Protein AF-A0A9W4K7G3-F1 (afdb_monomer)

InterPro domains:
  IPR002125 Cytidine and deoxycytidylate deaminase domain [PF00383] (11-135)
  IPR002125 Cytidine and deoxycytidylate deaminase domain [PS51747] (8-161)
  IPR016193 Cytidine deaminase-like [SSF53927] (4-153)
  IPR050202 Cytidine and Deoxycytidylate Deaminase [PTHR11644] (8-157)

Nearest PDB structures (foldseek):
  1r5t-assembly1_D  TM=9.275E-01  e=3.533E-15  Saccharomyces cerevisiae
  2fr6-assembly1_A  TM=9.391E-01  e=3.533E-15  Mus musculus
  6kw6-assembly1_A  TM=8.427E-01  e=2.981E-10  Streptomyces noursei
  4wif-assembly1_A  TM=8.312E-01  e=1.082E-09  Mycobacterium tuberculosis
  3ijf-assembly1_X  TM=8.255E-01  e=3.034E-09  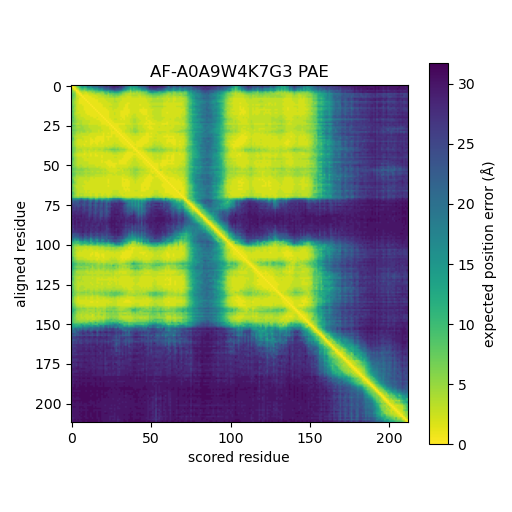Mycobacterium tuberculosis

Solvent-accessible surface area (backbone atoms only — not comparable to full-atom values): 12674 Å² total; per-residue (Å²): 130,84,60,85,78,51,73,67,58,49,54,50,36,49,51,44,3,51,59,23,29,77,71,31,45,33,92,83,80,70,64,46,28,5,6,17,35,33,33,71,88,71,49,78,39,60,18,29,22,39,60,48,96,57,64,89,76,36,43,52,13,61,50,44,17,51,50,45,34,42,61,45,61,80,77,83,72,69,86,76,75,97,68,93,74,85,78,89,82,89,74,73,80,79,76,68,73,68,24,53,69,52,67,43,39,38,27,37,21,30,73,43,84,73,41,67,73,82,50,73,68,43,50,53,57,50,53,76,59,44,61,60,76,39,44,37,37,26,23,19,59,86,70,54,73,50,78,45,38,45,61,84,72,46,90,79,64,86,61,75,77,60,55,63,54,53,55,50,50,55,53,49,50,55,53,50,52,60,50,48,68,70,74,62,76,81,78,92,72,94,81,83,93,82,86,74,71,68,73,62,52,57,61,57,44,62,76,68,76,58,89,130

Mean predicted aligned error: 16.58 Å

Radius of gyration: 26.87 Å; Cα contacts (8 Å, |Δi|>4): 296; chains: 1; bounding box: 80×63×41 Å

Structure (mmCIF, N/CA/C/O backbone):
data_AF-A0A9W4K7G3-F1
#
_entry.id   AF-A0A9W4K7G3-F1
#
loop_
_atom_site.group_PDB
_atom_site.id
_atom_site.type_symbol
_atom_site.label_atom_id
_atom_site.label_alt_id
_atom_site.label_comp_id
_atom_site.label_asym_id
_atom_site.label_entity_id
_atom_site.label_seq_id
_atom_site.pdbx_PDB_ins_code
_atom_site.Cartn_x
_atom_site.Cartn_y
_atom_site.Cartn_z
_atom_site.occupancy
_atom_site.B_iso_or_equiv
_atom_site.auth_seq_id
_atom_site.auth_comp_id
_atom_site.auth_asym_id
_atom_site.auth_atom_id
_atom_site.pdbx_PDB_model_num
ATOM 1 N N . MET A 1 1 ? -2.754 4.974 21.384 1.00 40.12 1 MET A N 1
ATOM 2 C CA . MET A 1 1 ? -4.017 4.212 21.467 1.00 40.12 1 MET A CA 1
ATOM 3 C C . MET A 1 1 ? -3.989 3.172 20.358 1.00 40.12 1 MET A C 1
ATOM 5 O O . MET A 1 1 ? -3.672 3.546 19.240 1.00 40.12 1 MET A O 1
ATOM 9 N N . ALA A 1 2 ? -4.199 1.887 20.653 1.00 48.09 2 ALA A N 1
ATOM 10 C CA . ALA A 1 2 ? -4.299 0.868 19.609 1.00 48.09 2 ALA A CA 1
ATOM 11 C C . ALA A 1 2 ? -5.671 1.023 18.942 1.00 48.09 2 ALA A C 1
ATOM 13 O O . ALA A 1 2 ? -6.697 0.837 19.594 1.00 48.09 2 ALA A O 1
ATOM 14 N N . HIS A 1 3 ? -5.701 1.467 17.688 1.00 61.81 3 HIS A N 1
ATOM 15 C CA . HIS A 1 3 ? -6.952 1.628 16.959 1.00 61.81 3 HIS A CA 1
ATOM 16 C C . HIS A 1 3 ? -7.443 0.247 16.516 1.00 61.81 3 HIS A C 1
ATOM 18 O O . HIS A 1 3 ? -6.867 -0.365 15.621 1.00 61.81 3 HIS A O 1
ATOM 24 N N . THR A 1 4 ? -8.491 -0.261 17.162 1.00 75.06 4 THR A N 1
ATOM 25 C CA . THR A 1 4 ? -9.142 -1.515 16.769 1.00 75.06 4 THR A CA 1
ATOM 26 C C . THR A 1 4 ? -9.799 -1.340 15.399 1.00 75.06 4 THR A C 1
ATOM 28 O O . THR A 1 4 ? -10.674 -0.487 15.242 1.00 75.06 4 THR A O 1
ATOM 31 N N . ILE A 1 5 ? -9.370 -2.128 14.412 1.00 85.19 5 ILE A N 1
ATOM 32 C CA . ILE A 1 5 ? -9.972 -2.172 13.073 1.00 85.19 5 ILE A CA 1
ATOM 33 C C . ILE A 1 5 ? -11.159 -3.143 13.061 1.00 85.19 5 ILE A C 1
ATOM 35 O O . ILE A 1 5 ? -11.107 -4.211 13.674 1.00 85.19 5 ILE A O 1
ATOM 39 N N . THR A 1 6 ? -12.239 -2.783 12.373 1.00 91.19 6 THR A N 1
ATOM 40 C CA . THR A 1 6 ? -13.381 -3.684 12.162 1.00 91.19 6 THR A CA 1
ATOM 41 C C . THR A 1 6 ? -13.089 -4.695 11.050 1.00 91.19 6 THR A C 1
ATOM 43 O O . THR A 1 6 ? -12.281 -4.442 10.156 1.00 91.19 6 THR A O 1
ATOM 46 N N . ALA A 1 7 ? -13.776 -5.843 11.055 1.00 89.62 7 ALA A N 1
ATOM 47 C CA . ALA A 1 7 ? -13.604 -6.856 10.008 1.00 89.62 7 ALA A CA 1
ATOM 48 C C . ALA A 1 7 ? -13.912 -6.304 8.602 1.00 89.62 7 ALA A C 1
ATOM 50 O O . ALA A 1 7 ? -13.204 -6.606 7.647 1.00 89.62 7 ALA A O 1
ATOM 51 N N . GLN A 1 8 ? -14.922 -5.435 8.487 1.00 92.31 8 GLN A N 1
ATOM 52 C CA . GLN A 1 8 ? -15.296 -4.804 7.221 1.00 92.31 8 GLN A CA 1
ATOM 53 C C . GLN A 1 8 ? -14.230 -3.817 6.718 1.00 92.31 8 GLN A C 1
ATOM 55 O O . GLN A 1 8 ? -13.907 -3.807 5.526 1.00 92.31 8 GLN A O 1
ATOM 60 N N . GLU A 1 9 ? -13.662 -3.001 7.613 1.00 93.50 9 GLU A N 1
ATOM 61 C CA . GLU A 1 9 ? -12.544 -2.112 7.274 1.00 93.50 9 GLU A CA 1
ATOM 62 C C . GLU A 1 9 ? -11.331 -2.927 6.814 1.00 93.50 9 GLU A C 1
ATOM 64 O O . GLU A 1 9 ? -10.705 -2.562 5.823 1.00 93.50 9 GLU A O 1
ATOM 69 N N . LEU A 1 10 ? -11.038 -4.054 7.470 1.00 92.75 10 LEU A N 1
ATOM 70 C CA . LEU A 1 10 ? -9.930 -4.931 7.099 1.00 92.75 10 LEU A CA 1
ATOM 71 C C . LEU A 1 10 ? -10.107 -5.530 5.694 1.00 92.75 10 LEU A C 1
ATOM 73 O O . LEU A 1 10 ? -9.176 -5.481 4.894 1.00 92.75 10 LEU A O 1
ATOM 77 N N . THR A 1 11 ? -11.299 -6.036 5.362 1.00 93.94 11 THR A N 1
ATOM 78 C CA . THR A 1 11 ? -11.600 -6.558 4.016 1.00 93.94 11 THR A CA 1
ATOM 79 C C . THR A 1 11 ? -11.513 -5.471 2.946 1.00 93.94 11 THR A C 1
ATOM 81 O O . THR A 1 11 ? -11.023 -5.704 1.841 1.00 93.94 11 THR A O 1
ATOM 84 N N . THR A 1 12 ? -11.965 -4.257 3.260 1.00 95.06 12 THR A N 1
ATOM 85 C CA . THR A 1 12 ? -11.859 -3.121 2.333 1.00 95.06 12 THR A CA 1
ATOM 86 C C . THR A 1 12 ? -10.397 -2.723 2.127 1.00 95.06 12 THR A C 1
ATOM 88 O O . THR A 1 12 ? -9.976 -2.466 0.998 1.00 95.06 12 THR A O 1
ATOM 91 N N . LEU A 1 13 ? -9.612 -2.715 3.207 1.00 94.56 13 LEU A N 1
ATOM 92 C CA . LEU A 1 13 ? -8.190 -2.387 3.200 1.00 94.56 13 LEU A CA 1
ATOM 93 C C . LEU A 1 13 ? -7.385 -3.389 2.359 1.00 94.56 13 LEU A C 1
ATOM 95 O O . LEU A 1 13 ? -6.561 -2.976 1.543 1.00 94.56 13 LEU A O 1
ATOM 99 N N . SER A 1 14 ? -7.648 -4.689 2.525 1.00 94.44 14 SER A N 1
ATOM 100 C CA . SER A 1 14 ? -6.982 -5.750 1.762 1.00 94.44 14 SER A CA 1
ATOM 101 C C . SER A 1 14 ? -7.314 -5.669 0.277 1.00 94.44 14 SER A C 1
ATOM 103 O O . SER A 1 14 ? -6.407 -5.645 -0.553 1.00 94.44 14 SER A O 1
ATOM 105 N N . THR A 1 15 ? -8.599 -5.533 -0.054 1.00 95.62 15 THR A N 1
ATOM 106 C CA . THR A 1 15 ? -9.075 -5.435 -1.439 1.00 95.62 15 THR A CA 1
ATOM 107 C C . THR A 1 15 ? -8.414 -4.255 -2.148 1.00 95.62 15 THR A C 1
ATOM 109 O O . THR A 1 15 ? -7.797 -4.426 -3.195 1.00 95.62 15 THR A O 1
ATOM 112 N N . LYS A 1 16 ? -8.418 -3.069 -1.524 1.00 95.75 16 LYS A N 1
ATOM 113 C CA . LYS A 1 16 ? -7.786 -1.871 -2.097 1.00 95.75 16 LYS A CA 1
ATOM 114 C C . LYS A 1 16 ? -6.271 -2.000 -2.251 1.00 95.75 16 LYS A C 1
ATOM 116 O O . LYS A 1 16 ? -5.730 -1.514 -3.240 1.00 95.75 16 LYS A O 1
ATOM 121 N N . ALA A 1 17 ? -5.578 -2.636 -1.305 1.00 95.31 17 ALA A N 1
ATOM 122 C CA . ALA A 1 17 ? -4.138 -2.872 -1.423 1.00 95.31 17 ALA A CA 1
ATOM 123 C C . ALA A 1 17 ? -3.808 -3.844 -2.570 1.00 95.31 17 ALA A C 1
ATOM 125 O O . ALA A 1 17 ? -2.838 -3.627 -3.295 1.00 95.31 17 ALA A O 1
ATOM 126 N N . ILE A 1 18 ? -4.622 -4.887 -2.761 1.00 94.94 18 ILE A N 1
ATOM 127 C CA . ILE A 1 18 ? -4.470 -5.851 -3.858 1.00 94.94 18 ILE A CA 1
ATOM 128 C C . ILE A 1 18 ? 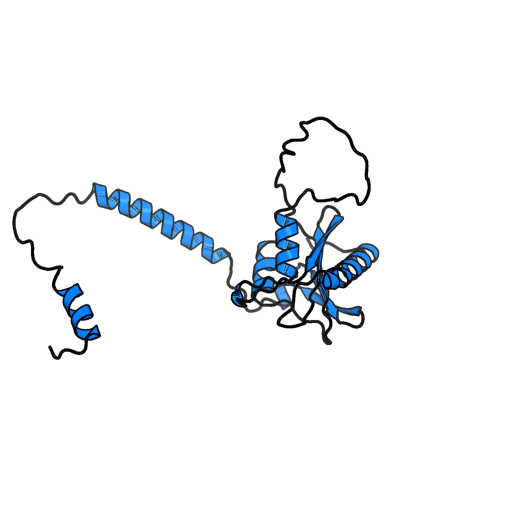-4.748 -5.178 -5.206 1.00 94.94 18 ILE A C 1
ATOM 130 O O . ILE A 1 18 ? -3.927 -5.302 -6.116 1.00 94.94 18 ILE A O 1
ATOM 134 N N . ASP A 1 19 ? -5.839 -4.419 -5.315 1.00 95.50 19 ASP A N 1
ATOM 135 C CA . ASP A 1 19 ? -6.217 -3.698 -6.536 1.00 95.50 19 ASP A CA 1
ATOM 136 C C . ASP A 1 19 ? -5.160 -2.658 -6.935 1.00 95.50 19 ASP A C 1
ATOM 138 O O . ASP A 1 19 ? -4.847 -2.495 -8.117 1.00 95.50 19 ASP A O 1
ATOM 142 N N . ALA A 1 20 ? -4.530 -2.003 -5.952 1.00 94.75 20 ALA A N 1
ATOM 143 C CA . ALA A 1 20 ? -3.462 -1.035 -6.188 1.00 94.75 20 ALA A CA 1
ATOM 144 C C . ALA A 1 20 ? -2.248 -1.638 -6.914 1.00 94.75 20 ALA A C 1
ATOM 146 O O . ALA A 1 20 ? -1.546 -0.920 -7.620 1.00 94.75 20 ALA A O 1
ATOM 147 N N . LYS A 1 21 ? -2.015 -2.958 -6.841 1.00 94.00 21 LYS A N 1
ATOM 148 C CA . LYS A 1 21 ? -0.934 -3.605 -7.611 1.00 94.00 21 LYS A CA 1
ATOM 149 C C . LYS A 1 21 ? -1.065 -3.369 -9.117 1.00 94.00 21 LYS A C 1
ATOM 151 O O . LYS A 1 21 ? -0.053 -3.357 -9.816 1.00 94.00 21 LYS A O 1
ATOM 156 N N . ALA A 1 22 ? -2.284 -3.178 -9.629 1.00 94.50 22 ALA A N 1
ATOM 157 C CA . ALA A 1 22 ? -2.527 -2.949 -11.051 1.00 94.50 22 ALA A CA 1
ATOM 158 C C . ALA A 1 22 ? -1.973 -1.603 -11.556 1.00 94.50 22 ALA A C 1
ATOM 160 O O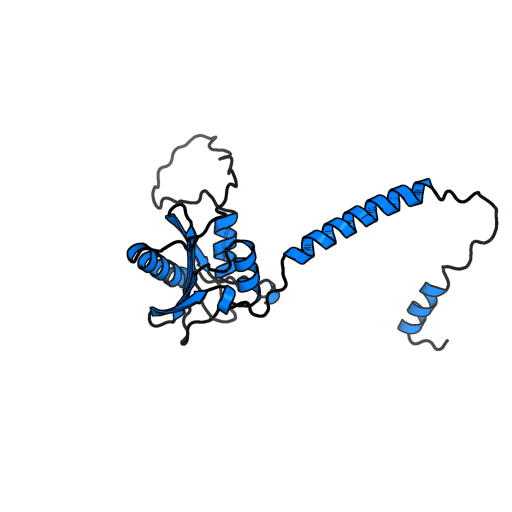 . ALA A 1 22 ? -1.714 -1.471 -12.749 1.00 94.50 22 ALA A O 1
ATOM 161 N N . THR A 1 23 ? -1.761 -0.622 -10.671 1.00 94.88 23 THR A N 1
ATOM 162 C CA . THR A 1 23 ? -1.240 0.709 -11.031 1.00 94.88 23 THR A CA 1
ATOM 163 C C . THR A 1 23 ? 0.277 0.830 -10.864 1.00 94.88 23 THR A C 1
ATOM 165 O O . THR A 1 23 ? 0.846 1.882 -11.152 1.00 94.88 23 THR A O 1
ATOM 168 N N . ALA A 1 24 ? 0.949 -0.242 -10.430 1.00 94.88 24 ALA A N 1
ATOM 169 C CA . ALA A 1 24 ? 2.392 -0.274 -10.237 1.00 94.88 24 ALA A CA 1
ATOM 170 C C . ALA A 1 24 ? 3.160 -0.040 -11.546 1.00 94.88 24 ALA A C 1
ATOM 172 O O . ALA A 1 24 ? 2.999 -0.772 -12.527 1.00 94.88 24 ALA A O 1
ATOM 173 N N . TYR A 1 25 ? 4.086 0.917 -11.533 1.00 96.69 25 TYR A N 1
ATOM 174 C CA . TYR A 1 25 ? 5.037 1.121 -12.620 1.00 96.69 25 TYR A CA 1
ATOM 175 C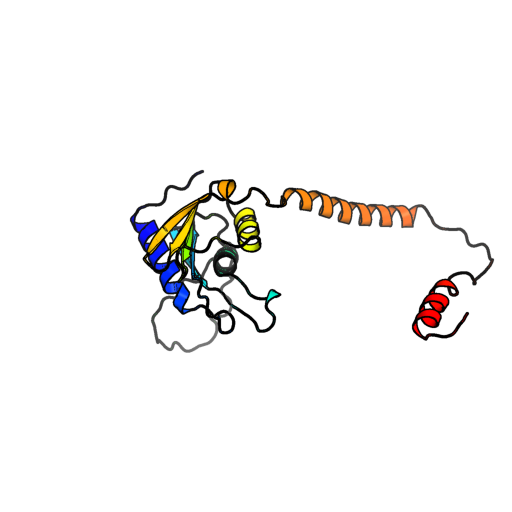 C . TYR A 1 25 ? 6.342 0.397 -12.283 1.00 96.69 25 TYR A C 1
ATOM 177 O O . TYR A 1 25 ? 7.193 0.937 -11.581 1.00 96.69 25 TYR A O 1
ATOM 185 N N . CYS A 1 26 ? 6.496 -0.838 -12.766 1.00 94.44 26 CYS A N 1
ATOM 186 C CA . CYS A 1 26 ? 7.665 -1.676 -12.472 1.00 94.44 26 CYS A CA 1
ATOM 187 C C . CYS A 1 26 ? 8.238 -2.399 -13.710 1.00 94.44 26 CYS A C 1
ATOM 189 O O . CYS A 1 26 ? 8.280 -3.634 -13.767 1.00 94.44 26 CYS A O 1
ATOM 191 N N . PRO A 1 27 ? 8.660 -1.671 -14.763 1.00 95.19 27 PRO A N 1
ATOM 192 C CA . PRO A 1 27 ? 9.155 -2.304 -15.979 1.00 95.19 27 PRO A CA 1
ATOM 193 C C . PRO A 1 27 ? 10.497 -3.024 -15.791 1.00 95.19 27 PRO A C 1
ATOM 195 O O . PRO A 1 27 ? 10.798 -3.872 -16.633 1.00 95.19 27 PRO A O 1
ATOM 198 N N . TYR A 1 28 ? 11.266 -2.729 -14.737 1.00 94.31 28 TYR A N 1
ATOM 199 C CA . TYR A 1 28 ? 12.601 -3.289 -14.523 1.00 94.31 28 TYR A CA 1
ATOM 200 C C . TYR A 1 28 ? 12.538 -4.557 -13.674 1.00 94.31 28 TYR A C 1
ATOM 202 O O . TYR A 1 28 ? 12.978 -5.609 -14.129 1.00 94.31 28 TYR A O 1
ATOM 210 N N . SER A 1 29 ? 11.943 -4.489 -12.477 1.00 91.00 29 SER A N 1
ATOM 211 C CA . SER A 1 29 ? 11.862 -5.663 -11.593 1.00 91.00 29 SER A CA 1
ATOM 212 C C . SER A 1 29 ? 10.732 -6.626 -11.948 1.00 91.00 29 SER A C 1
ATOM 214 O O . SER A 1 29 ? 10.793 -7.794 -11.570 1.00 91.00 29 SER A O 1
ATOM 216 N N . LYS A 1 30 ? 9.680 -6.142 -12.630 1.00 93.12 30 LYS A N 1
ATOM 217 C CA . LYS A 1 30 ? 8.394 -6.847 -12.805 1.00 93.12 30 LYS A CA 1
ATOM 218 C C . LYS A 1 30 ? 7.722 -7.236 -11.480 1.00 93.12 30 LYS A C 1
ATOM 220 O O . LYS A 1 30 ? 6.833 -8.085 -11.467 1.00 93.12 30 LYS A O 1
ATOM 225 N N . PHE A 1 31 ? 8.126 -6.612 -10.374 1.00 92.69 31 PHE A N 1
ATOM 226 C CA . PHE A 1 31 ? 7.624 -6.896 -9.039 1.00 92.69 31 PHE A CA 1
ATOM 227 C C . PHE A 1 31 ? 6.617 -5.827 -8.612 1.00 92.69 31 PHE A C 1
ATOM 229 O O . PHE A 1 31 ? 6.980 -4.692 -8.290 1.00 92.69 31 PHE A O 1
ATOM 236 N N . ARG A 1 32 ? 5.332 -6.189 -8.625 1.00 94.75 32 ARG A N 1
ATOM 237 C CA . ARG A 1 32 ? 4.239 -5.279 -8.272 1.00 94.75 32 ARG A CA 1
ATOM 238 C C . ARG A 1 32 ? 3.991 -5.304 -6.773 1.00 94.75 32 ARG A C 1
ATOM 240 O O . ARG A 1 32 ? 3.808 -6.365 -6.175 1.00 94.75 32 ARG A O 1
ATOM 247 N N . VAL A 1 33 ? 3.935 -4.115 -6.192 1.00 95.75 33 VAL A N 1
ATOM 248 C CA . VAL A 1 33 ? 3.590 -3.896 -4.792 1.00 95.75 33 VAL A CA 1
ATOM 249 C C . VAL A 1 33 ? 2.487 -2.857 -4.738 1.00 95.75 33 VAL A C 1
ATOM 251 O O . VAL A 1 33 ? 2.618 -1.770 -5.301 1.00 95.75 33 VAL A O 1
ATOM 254 N N . GLY A 1 34 ? 1.408 -3.202 -4.052 1.00 96.56 34 GLY A N 1
ATOM 255 C CA . GLY A 1 34 ? 0.304 -2.306 -3.747 1.00 96.56 34 GLY A CA 1
ATOM 256 C C . GLY A 1 34 ? 0.251 -2.068 -2.247 1.00 96.56 34 GLY A C 1
ATOM 257 O O . GLY A 1 34 ? 0.611 -2.941 -1.460 1.00 96.56 34 GLY A O 1
ATOM 258 N N . ALA A 1 35 ? -0.169 -0.883 -1.837 1.00 96.50 35 ALA A N 1
ATOM 259 C CA . ALA A 1 35 ? -0.380 -0.559 -0.440 1.00 96.50 35 ALA A CA 1
ATOM 260 C C . ALA A 1 35 ? -1.644 0.283 -0.278 1.00 96.50 35 ALA A C 1
ATOM 262 O O . ALA A 1 35 ? -2.048 1.012 -1.183 1.00 96.50 35 ALA A O 1
ATOM 263 N N . CYS A 1 36 ? -2.284 0.161 0.880 1.00 96.19 36 CYS A N 1
ATOM 264 C CA . CYS A 1 36 ? -3.428 0.979 1.248 1.00 96.19 36 CYS A CA 1
ATOM 265 C C . CYS A 1 36 ? -3.372 1.315 2.735 1.00 96.19 36 CYS A C 1
ATOM 267 O O . CYS A 1 36 ? -3.092 0.444 3.557 1.00 96.19 36 CYS A O 1
ATOM 269 N N . ILE A 1 37 ? -3.625 2.573 3.083 1.00 94.25 37 ILE A N 1
ATOM 270 C CA . ILE A 1 37 ? -3.666 3.059 4.459 1.00 94.25 37 ILE A CA 1
ATOM 271 C C . ILE A 1 37 ? -5.079 3.516 4.811 1.00 94.25 37 ILE A C 1
ATOM 273 O O . ILE A 1 37 ? -5.753 4.158 4.003 1.00 94.25 37 ILE A O 1
ATOM 277 N N . LEU A 1 38 ? -5.510 3.176 6.024 1.00 93.44 38 LEU A N 1
ATOM 278 C CA . LEU A 1 38 ? -6.760 3.635 6.616 1.00 93.44 38 LEU A CA 1
ATOM 279 C C . LEU A 1 38 ? -6.469 4.773 7.591 1.00 93.44 38 LEU A C 1
ATOM 281 O O . LEU A 1 38 ? -5.745 4.588 8.573 1.00 93.44 38 LEU A O 1
ATOM 285 N N . THR A 1 39 ? -7.048 5.941 7.340 1.00 90.69 39 THR A N 1
ATOM 286 C CA . THR A 1 39 ? -6.947 7.104 8.229 1.00 90.69 39 THR A CA 1
ATOM 287 C C . THR A 1 39 ? -7.918 6.980 9.408 1.00 90.69 39 THR A C 1
ATOM 289 O O . THR A 1 39 ? -8.878 6.203 9.387 1.00 90.69 39 THR A O 1
ATOM 292 N N . THR A 1 40 ? -7.712 7.767 10.466 1.00 87.38 40 THR A N 1
ATOM 293 C CA . THR A 1 40 ? -8.680 7.841 11.579 1.00 87.38 40 THR A CA 1
ATOM 294 C C . THR A 1 40 ? -10.026 8.438 11.169 1.00 87.38 40 THR A C 1
ATOM 296 O O . THR A 1 40 ? -11.034 8.097 11.787 1.00 87.38 40 THR A O 1
ATOM 299 N N . SER A 1 41 ? -10.066 9.245 10.102 1.00 84.38 41 SER A N 1
ATOM 300 C CA . SER A 1 41 ? -11.302 9.771 9.507 1.00 84.38 41 SER A CA 1
ATOM 301 C C . SER A 1 41 ? -12.097 8.728 8.711 1.00 84.38 41 SER A C 1
ATOM 303 O O . SER A 1 41 ? -13.225 9.013 8.320 1.00 84.38 41 SER A O 1
ATOM 305 N N . GLY A 1 42 ? -11.548 7.525 8.493 1.00 87.25 42 GLY A N 1
ATOM 306 C CA . GLY A 1 42 ? -12.200 6.453 7.733 1.00 87.25 42 GLY A CA 1
ATOM 307 C C . GLY A 1 42 ? -11.944 6.501 6.225 1.00 87.25 42 GLY A C 1
ATOM 308 O O . GLY A 1 42 ? -12.628 5.817 5.467 1.00 87.25 42 GLY A O 1
ATOM 309 N N . GLU A 1 43 ? -10.971 7.296 5.777 1.00 88.12 43 GLU A N 1
ATOM 310 C CA . GLU A 1 43 ? -10.565 7.352 4.375 1.00 88.12 43 GLU A CA 1
ATOM 311 C C . GLU A 1 43 ? -9.547 6.251 4.057 1.00 88.12 43 GLU A C 1
ATOM 313 O O . GLU A 1 43 ? -8.659 5.944 4.857 1.00 88.12 43 GLU A O 1
ATOM 318 N N . PHE A 1 44 ? -9.676 5.670 2.864 1.00 91.31 44 PHE A N 1
ATOM 319 C CA . PHE A 1 44 ? -8.754 4.669 2.343 1.00 91.31 44 PHE A CA 1
ATOM 320 C C . PHE A 1 44 ? -7.938 5.267 1.211 1.00 91.31 44 PHE A C 1
ATOM 322 O O . PHE A 1 44 ? -8.477 5.572 0.146 1.00 91.31 44 PHE A O 1
ATOM 329 N N . ILE A 1 45 ? -6.633 5.364 1.422 1.00 92.50 45 ILE A N 1
ATOM 330 C CA . ILE A 1 45 ? -5.706 5.934 0.449 1.00 92.50 45 ILE A CA 1
ATOM 331 C C . ILE A 1 45 ? -4.820 4.802 -0.040 1.00 92.50 45 ILE A C 1
ATOM 333 O O . ILE A 1 45 ? -4.270 4.058 0.767 1.00 92.50 45 ILE A O 1
ATOM 337 N N . ALA A 1 46 ? -4.733 4.625 -1.354 1.00 94.38 46 ALA A N 1
ATOM 338 C CA . ALA A 1 46 ? -3.996 3.533 -1.975 1.00 94.38 46 ALA A CA 1
ATOM 339 C C . ALA A 1 46 ? -2.837 4.061 -2.822 1.00 94.38 46 ALA A C 1
ATOM 341 O O . ALA A 1 46 ? -2.898 5.165 -3.363 1.00 94.38 46 ALA A O 1
ATOM 342 N N . GLY A 1 47 ? -1.791 3.256 -2.953 1.00 94.12 47 GLY A N 1
ATOM 343 C CA . GLY A 1 47 ? -0.605 3.574 -3.732 1.00 94.12 47 GLY A CA 1
ATOM 344 C C . GLY A 1 47 ? 0.112 2.317 -4.205 1.00 94.12 47 GLY A C 1
ATOM 345 O O . GLY A 1 47 ? -0.115 1.216 -3.706 1.00 94.12 47 GLY A O 1
ATOM 346 N N . ALA A 1 48 ? 0.988 2.489 -5.186 1.00 95.88 48 ALA A N 1
ATOM 347 C CA . ALA A 1 48 ? 1.747 1.407 -5.796 1.00 95.88 48 ALA A CA 1
ATOM 348 C C . ALA A 1 48 ? 3.213 1.805 -5.962 1.00 95.88 48 ALA A C 1
ATOM 350 O O . ALA A 1 48 ? 3.555 2.988 -5.882 1.00 95.88 48 ALA A O 1
ATOM 351 N N . ASN A 1 49 ? 4.097 0.829 -6.166 1.00 96.25 49 ASN A N 1
ATOM 352 C CA . ASN A 1 49 ? 5.501 1.126 -6.422 1.00 96.25 49 ASN A CA 1
ATOM 353 C C . ASN A 1 49 ? 5.703 1.777 -7.798 1.00 96.25 49 ASN A C 1
ATOM 355 O O . ASN A 1 49 ? 5.064 1.414 -8.788 1.00 96.25 49 ASN A O 1
ATOM 359 N N . VAL A 1 50 ? 6.632 2.731 -7.844 1.00 96.81 50 VAL A N 1
ATOM 360 C CA . VAL A 1 50 ? 7.023 3.458 -9.053 1.00 96.81 50 VAL A CA 1
ATOM 361 C C . VAL A 1 50 ? 8.531 3.362 -9.202 1.00 96.81 50 VAL A C 1
ATOM 363 O O . VAL A 1 50 ? 9.293 3.903 -8.399 1.00 96.81 50 VAL A O 1
ATOM 366 N N . GLU A 1 51 ? 8.964 2.649 -10.228 1.00 95.69 51 GLU A N 1
ATOM 367 C CA . GLU A 1 51 ? 10.369 2.492 -10.569 1.00 95.69 51 GLU A CA 1
ATOM 368 C C . GLU A 1 51 ? 10.869 3.603 -11.490 1.00 95.69 51 GLU A C 1
ATOM 370 O O . GLU A 1 51 ? 10.116 4.389 -12.064 1.00 95.69 51 GLU A O 1
ATOM 375 N N . 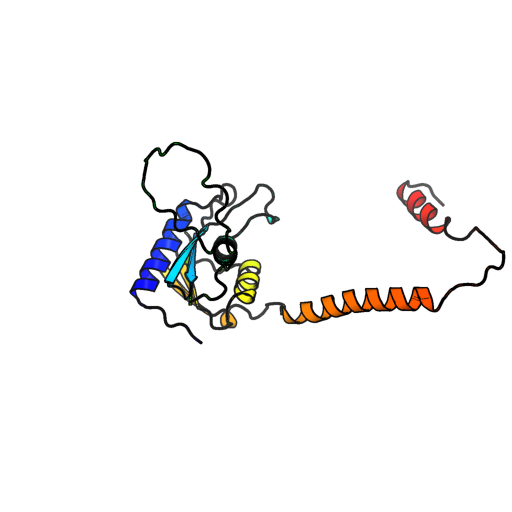ASN A 1 52 ? 12.184 3.652 -11.648 1.00 96.38 52 ASN A N 1
ATOM 376 C CA . ASN A 1 52 ? 12.856 4.563 -12.550 1.00 96.38 52 ASN A CA 1
ATOM 377 C C . ASN A 1 52 ? 14.098 3.874 -13.122 1.00 96.38 52 ASN A C 1
ATOM 379 O O . ASN A 1 52 ? 14.639 2.967 -12.491 1.00 96.38 52 ASN A O 1
ATOM 383 N N . ALA A 1 53 ? 14.575 4.334 -14.281 1.00 94.94 53 ALA A N 1
ATOM 384 C CA . ALA A 1 53 ? 15.828 3.860 -14.868 1.00 94.94 53 ALA A CA 1
ATOM 385 C C . ALA A 1 53 ? 17.013 4.012 -13.899 1.00 94.94 53 ALA A C 1
ATOM 387 O O . ALA A 1 53 ? 17.896 3.160 -13.857 1.00 94.94 53 ALA A O 1
ATOM 388 N N . SER A 1 54 ? 17.008 5.077 -13.090 1.00 94.19 54 SER A N 1
ATOM 389 C CA . SER A 1 54 ? 17.906 5.223 -11.949 1.00 94.19 54 SER A CA 1
ATOM 390 C C . SER A 1 54 ? 17.282 4.560 -10.720 1.00 94.19 54 SER A C 1
ATOM 392 O O . SER A 1 54 ? 16.420 5.129 -10.053 1.00 94.19 54 SER A O 1
ATOM 394 N N . TYR A 1 55 ? 17.705 3.337 -10.403 1.00 87.88 55 TYR A N 1
ATOM 395 C CA . TYR A 1 55 ? 17.089 2.537 -9.334 1.00 87.88 55 TYR A CA 1
ATOM 396 C C . TYR A 1 55 ? 16.966 3.239 -7.966 1.00 87.88 55 TYR A C 1
ATOM 398 O O . TYR A 1 55 ? 15.924 3.077 -7.329 1.00 87.88 55 TYR A O 1
ATOM 406 N N . PRO A 1 56 ? 17.933 4.061 -7.504 1.00 92.88 56 PRO A N 1
ATOM 407 C CA . PRO A 1 56 ? 17.829 4.727 -6.204 1.00 92.88 56 PRO A CA 1
ATOM 408 C C . PRO A 1 56 ? 16.673 5.727 -6.074 1.00 92.88 56 PRO A C 1
ATOM 410 O O . PRO A 1 56 ? 16.262 6.017 -4.953 1.00 92.88 56 PRO A O 1
ATOM 413 N N . VAL A 1 57 ? 16.137 6.256 -7.183 1.00 93.81 57 VAL A N 1
ATOM 414 C CA . VAL A 1 57 ? 14.995 7.190 -7.131 1.00 93.81 57 VAL A CA 1
ATOM 415 C C . VAL A 1 57 ? 13.642 6.474 -7.153 1.00 93.81 57 VAL A C 1
ATOM 417 O O . VAL A 1 57 ? 12.598 7.115 -7.038 1.00 93.81 57 VAL A O 1
ATOM 420 N N . GLY A 1 58 ? 13.646 5.142 -7.275 1.00 93.44 58 GLY A N 1
ATOM 421 C CA . GLY A 1 58 ? 12.443 4.327 -7.171 1.00 93.44 58 GLY A CA 1
ATOM 422 C C . GLY A 1 58 ? 11.741 4.508 -5.821 1.00 93.44 58 GLY A C 1
ATOM 423 O O . GLY A 1 58 ? 12.365 4.573 -4.753 1.00 93.44 58 GLY A O 1
ATOM 424 N N . THR A 1 59 ? 10.413 4.571 -5.861 1.00 95.94 59 THR A N 1
ATOM 425 C CA . THR A 1 59 ? 9.578 4.758 -4.672 1.00 95.94 59 THR A CA 1
ATOM 426 C C . THR A 1 59 ? 8.703 3.536 -4.428 1.00 95.94 59 THR A C 1
ATOM 428 O O . THR A 1 59 ? 8.034 3.032 -5.326 1.00 95.94 59 THR A O 1
ATOM 431 N N . CYS A 1 60 ? 8.732 3.039 -3.194 1.00 96.31 60 CYS A N 1
ATOM 432 C CA . CYS A 1 60 ? 7.960 1.872 -2.772 1.00 96.31 60 CYS A CA 1
ATOM 433 C C . CYS A 1 60 ? 6.491 2.249 -2.518 1.00 96.31 60 CYS A C 1
ATOM 435 O O . CYS A 1 60 ? 6.198 3.403 -2.192 1.00 96.31 60 CYS A O 1
ATOM 437 N N . ALA A 1 61 ? 5.586 1.274 -2.610 1.00 96.06 61 ALA A N 1
ATOM 438 C CA . ALA A 1 61 ? 4.146 1.495 -2.483 1.00 96.06 61 ALA A CA 1
ATOM 439 C C . ALA A 1 61 ? 3.747 2.122 -1.137 1.00 96.06 61 ALA A C 1
ATOM 441 O O . ALA A 1 61 ? 2.884 2.995 -1.092 1.00 96.06 61 ALA A O 1
ATOM 442 N N . GLU A 1 62 ? 4.409 1.735 -0.046 1.00 95.50 62 GLU A N 1
ATOM 443 C CA . GLU A 1 62 ? 4.143 2.237 1.304 1.00 95.50 62 GLU A CA 1
ATOM 444 C C . GLU A 1 62 ? 4.455 3.735 1.405 1.00 95.50 62 GLU A C 1
ATOM 446 O O . GLU A 1 62 ? 3.663 4.506 1.944 1.00 95.50 62 GLU A O 1
ATOM 451 N N . ARG A 1 63 ? 5.589 4.159 0.827 1.00 94.62 63 ARG A N 1
ATOM 452 C CA . ARG A 1 63 ? 6.010 5.569 0.801 1.00 94.62 63 ARG A CA 1
ATOM 453 C C . ARG A 1 63 ? 5.094 6.414 -0.073 1.00 94.62 63 ARG A C 1
ATOM 455 O O . ARG A 1 63 ? 4.748 7.517 0.336 1.00 94.62 63 ARG A O 1
ATOM 462 N N . VAL A 1 64 ? 4.682 5.896 -1.235 1.00 94.56 64 VAL A N 1
ATOM 463 C CA . VAL A 1 64 ? 3.687 6.571 -2.085 1.00 94.56 64 VAL A CA 1
ATOM 464 C C . VAL A 1 64 ? 2.390 6.754 -1.305 1.00 94.56 64 VAL A C 1
ATOM 466 O O . VAL A 1 64 ? 1.905 7.869 -1.185 1.00 94.56 64 VAL A O 1
ATOM 469 N N . THR A 1 65 ? 1.881 5.686 -0.695 1.00 94.06 65 THR A N 1
ATOM 470 C CA . THR A 1 65 ? 0.601 5.695 0.024 1.00 94.06 65 THR A CA 1
ATOM 471 C C . THR A 1 65 ? 0.594 6.681 1.192 1.00 94.06 65 THR A C 1
ATOM 473 O O . THR A 1 65 ? -0.309 7.507 1.298 1.00 94.06 65 THR A O 1
ATOM 476 N N . ILE A 1 66 ? 1.614 6.636 2.055 1.00 91.31 66 ILE A N 1
ATOM 477 C CA . ILE A 1 66 ? 1.712 7.531 3.217 1.00 91.31 66 ILE A CA 1
ATOM 478 C C . ILE A 1 66 ? 2.001 8.967 2.776 1.00 91.31 66 ILE A C 1
ATOM 480 O O . ILE A 1 66 ? 1.388 9.897 3.288 1.00 91.31 66 ILE A O 1
ATOM 484 N N . GLY A 1 67 ? 2.891 9.161 1.798 1.00 90.25 67 GLY A N 1
ATOM 485 C CA . GLY A 1 67 ? 3.178 10.483 1.246 1.00 90.25 67 GLY A CA 1
ATOM 486 C C . GLY A 1 67 ? 1.925 11.134 0.661 1.00 90.25 67 GLY A C 1
ATOM 487 O O . GLY A 1 67 ? 1.635 12.290 0.962 1.00 90.25 67 GLY A O 1
ATOM 488 N N . THR A 1 68 ? 1.131 10.372 -0.094 1.00 88.94 68 THR A N 1
ATOM 489 C CA . THR A 1 68 ? -0.173 10.822 -0.583 1.00 88.94 68 THR A CA 1
ATOM 490 C C . THR A 1 68 ? -1.111 11.125 0.577 1.00 88.94 68 THR A C 1
ATOM 492 O O . THR A 1 68 ? -1.700 12.193 0.578 1.00 88.94 68 THR A O 1
ATOM 495 N N . ALA A 1 69 ? -1.210 10.278 1.599 1.00 88.94 69 ALA A N 1
ATOM 496 C CA . ALA A 1 69 ? -2.105 10.533 2.729 1.00 88.94 69 ALA A CA 1
ATOM 497 C C . ALA A 1 69 ? -1.761 11.797 3.540 1.00 88.94 69 ALA A C 1
ATOM 499 O O . ALA A 1 69 ? -2.649 12.486 4.042 1.00 88.94 69 ALA A O 1
ATOM 500 N N . ILE A 1 70 ? -0.473 12.128 3.641 1.00 86.25 70 ILE A N 1
ATOM 501 C CA . ILE A 1 70 ? 0.016 13.311 4.363 1.00 86.25 70 ILE A CA 1
ATOM 502 C C . ILE A 1 70 ? -0.140 14.589 3.540 1.00 86.25 70 ILE A C 1
ATOM 504 O O . ILE A 1 70 ? -0.353 15.663 4.096 1.00 86.25 70 ILE A O 1
ATOM 508 N N . VAL A 1 71 ? 0.021 14.511 2.220 1.00 81.19 71 VAL A N 1
ATOM 509 C CA . VAL A 1 71 ? -0.067 15.691 1.345 1.00 81.19 71 VAL A CA 1
ATOM 510 C C . VAL A 1 71 ? -1.508 15.945 0.910 1.00 81.19 71 VAL A C 1
ATOM 512 O O . VAL A 1 71 ? -1.919 17.088 0.717 1.00 81.19 71 VAL A O 1
ATOM 515 N N . CYS A 1 72 ? -2.291 14.885 0.763 1.00 68.50 72 CYS A N 1
ATOM 516 C CA . CYS A 1 72 ? -3.626 14.919 0.206 1.00 68.50 72 CYS A CA 1
ATOM 517 C C . CYS A 1 72 ? -4.659 14.791 1.328 1.00 68.50 72 CYS A C 1
ATOM 519 O O . CYS A 1 72 ? -4.784 13.744 1.949 1.00 68.50 72 CYS A O 1
ATOM 521 N N . SER A 1 73 ? -5.403 15.867 1.581 1.00 55.91 73 SER A N 1
ATOM 522 C CA . SER A 1 73 ? -6.610 15.857 2.429 1.00 55.91 73 SER A CA 1
ATOM 523 C C . SER A 1 73 ? -7.902 15.983 1.612 1.00 55.91 73 SER A C 1
ATOM 525 O O . SER A 1 73 ? -8.977 16.094 2.190 1.00 55.91 73 SER A O 1
ATOM 527 N N . LEU A 1 74 ? -7.823 16.014 0.272 1.00 49.50 74 LEU A N 1
ATOM 528 C CA . LEU A 1 74 ? -8.962 16.332 -0.601 1.00 49.50 74 LEU A CA 1
ATOM 529 C C . LEU A 1 74 ? -8.847 15.715 -2.008 1.00 49.50 74 LEU A C 1
ATOM 531 O O . LEU A 1 74 ? -8.906 16.433 -3.003 1.00 49.50 74 LEU A O 1
ATOM 535 N N . PHE A 1 75 ? -8.713 14.395 -2.132 1.00 44.84 75 PHE A N 1
ATOM 536 C CA . PHE A 1 75 ? -8.942 13.733 -3.427 1.00 44.84 75 PHE A CA 1
ATOM 537 C C . PHE A 1 75 ? -9.926 12.567 -3.301 1.00 44.84 75 PHE A C 1
ATOM 539 O O . PHE A 1 75 ? -9.654 11.434 -3.685 1.00 44.84 75 PHE A O 1
ATOM 546 N N . SER A 1 76 ? -11.148 12.878 -2.866 1.00 37.50 76 SER A N 1
ATOM 547 C CA . SER A 1 76 ? -12.296 12.162 -3.423 1.00 37.50 76 SER A CA 1
ATOM 548 C C . SER A 1 76 ? -12.471 12.637 -4.863 1.00 37.50 76 SER A C 1
ATOM 550 O O . SER A 1 76 ? -13.089 13.668 -5.100 1.00 37.50 76 SER A O 1
ATOM 552 N N . PHE A 1 77 ? -11.901 11.916 -5.831 1.00 37.84 77 PHE A N 1
ATOM 553 C CA . PHE A 1 77 ? -12.420 11.955 -7.198 1.00 37.84 77 PHE A CA 1
ATOM 554 C C . PHE A 1 77 ? -13.803 11.293 -7.154 1.00 37.84 77 PHE A C 1
ATOM 556 O O . PHE A 1 77 ? -13.865 10.079 -6.932 1.00 37.84 77 PHE A O 1
ATOM 563 N N . PRO A 1 78 ? -14.921 12.007 -7.378 1.00 40.19 78 PRO A N 1
ATOM 564 C CA . PRO A 1 78 ? -16.105 11.319 -7.836 1.00 40.19 78 PRO A CA 1
ATOM 565 C C . PRO A 1 78 ? -15.800 10.895 -9.273 1.00 40.19 78 PRO A C 1
ATOM 567 O O . PRO A 1 78 ? -15.639 11.716 -10.177 1.00 40.19 78 PRO A O 1
ATOM 570 N N . ALA A 1 79 ? -15.676 9.589 -9.485 1.00 39.12 79 ALA A N 1
ATOM 571 C CA . ALA A 1 79 ? -15.997 9.035 -10.785 1.00 39.12 79 ALA A CA 1
ATOM 572 C C . ALA A 1 79 ? -17.418 9.513 -11.149 1.00 39.12 79 ALA A C 1
ATOM 574 O O . ALA A 1 79 ? -18.319 9.358 -10.327 1.00 39.12 79 ALA A O 1
ATOM 575 N N . LEU A 1 80 ? -17.596 10.049 -12.368 1.00 38.47 80 LEU A N 1
ATOM 576 C CA . LEU A 1 80 ? -18.812 10.684 -12.927 1.00 38.47 80 LEU A CA 1
ATOM 577 C C . LEU A 1 80 ? -18.931 12.171 -12.517 1.00 38.47 80 LEU A C 1
ATOM 579 O O . LEU A 1 80 ? -18.917 12.499 -11.343 1.00 38.47 80 LEU A O 1
ATOM 583 N N . THR A 1 81 ? -19.034 13.154 -13.413 1.00 37.09 81 THR A N 1
ATOM 584 C CA . THR A 1 81 ? -19.858 13.194 -14.627 1.00 37.09 81 THR A CA 1
ATOM 585 C C . THR A 1 81 ? -19.270 14.114 -15.700 1.00 37.09 81 THR A C 1
ATOM 587 O O . THR A 1 81 ? -18.896 15.255 -15.434 1.00 37.09 81 THR A O 1
ATOM 590 N N . HIS A 1 82 ? -19.327 13.640 -16.944 1.00 41.78 82 HIS A N 1
ATOM 591 C CA . HIS A 1 82 ? -19.516 14.461 -18.138 1.00 41.78 82 HIS A CA 1
ATOM 592 C C . HIS A 1 82 ? -20.673 15.451 -17.890 1.00 41.78 82 HIS A C 1
ATOM 594 O O . HIS A 1 82 ? -21.836 15.082 -18.002 1.00 41.78 82 HIS A O 1
ATOM 600 N N . HIS A 1 83 ? -20.385 16.695 -17.523 1.00 35.78 83 HIS A N 1
ATOM 601 C CA . HIS A 1 83 ? -21.323 17.798 -17.709 1.00 35.78 83 HIS A CA 1
ATOM 602 C C . HIS A 1 83 ? -20.528 19.079 -17.926 1.00 35.78 83 HIS A C 1
ATOM 604 O O . HIS A 1 83 ? -19.912 19.634 -17.021 1.00 35.78 83 HIS A O 1
ATOM 610 N N . VAL A 1 84 ? -20.516 19.497 -19.189 1.00 45.69 84 VAL A N 1
ATOM 611 C CA . VAL A 1 84 ? -20.031 20.793 -19.645 1.00 45.69 84 VAL A CA 1
ATOM 612 C C . VAL A 1 84 ? -20.797 21.872 -18.886 1.00 45.69 84 VAL A C 1
ATOM 614 O O . VAL A 1 84 ? -22.008 21.999 -19.060 1.00 45.69 84 VAL A O 1
ATOM 617 N N . VAL A 1 85 ? -20.097 22.667 -18.083 1.00 39.62 85 VAL A N 1
ATOM 618 C CA . VAL A 1 85 ? -20.575 23.989 -17.681 1.00 39.62 85 VAL A CA 1
ATOM 619 C C . VAL A 1 85 ? -19.509 24.979 -18.113 1.00 39.62 85 VAL A C 1
ATOM 621 O O . VAL A 1 85 ? -18.386 24.985 -17.612 1.00 39.62 85 VAL A O 1
ATOM 624 N N . GLY A 1 86 ? -19.853 25.743 -19.146 1.00 42.44 86 GLY A N 1
ATOM 625 C CA . GLY A 1 86 ? -19.068 26.876 -19.599 1.00 42.44 86 GLY A CA 1
ATOM 626 C C . GLY A 1 86 ? -19.018 27.982 -18.546 1.00 42.44 86 GLY A C 1
ATOM 627 O O . GLY A 1 86 ? -19.876 28.071 -17.673 1.00 42.44 86 GLY A O 1
ATOM 628 N N . ASN A 1 87 ? -18.028 28.853 -18.731 1.00 39.28 87 ASN A N 1
ATOM 629 C CA . ASN A 1 87 ? -17.705 30.060 -17.967 1.00 39.28 87 ASN A CA 1
ATOM 630 C C . ASN A 1 87 ? -16.861 29.848 -16.701 1.00 39.28 87 ASN A C 1
ATOM 632 O O . ASN A 1 87 ? -17.346 29.703 -15.589 1.00 39.28 87 ASN A O 1
ATOM 636 N N . LEU A 1 88 ? -15.548 29.873 -16.951 1.00 47.44 88 LEU A N 1
ATOM 637 C CA . LEU A 1 88 ? -14.566 30.789 -16.362 1.00 47.44 88 LEU A CA 1
ATOM 638 C C . LEU A 1 88 ? -14.761 31.150 -14.873 1.00 47.44 88 LEU A C 1
ATOM 640 O O . LEU A 1 88 ? -15.681 31.879 -14.521 1.00 47.44 88 LEU A O 1
ATOM 644 N N . LEU A 1 89 ? -13.758 30.759 -14.073 1.00 42.00 89 LEU A N 1
ATOM 645 C CA . LEU A 1 89 ? -13.554 31.004 -12.632 1.00 42.00 89 LEU A CA 1
ATOM 646 C C . LEU A 1 89 ? -14.101 29.929 -11.680 1.00 42.00 89 LEU A C 1
ATOM 648 O O . LEU A 1 89 ? -14.853 30.208 -10.756 1.00 42.00 89 LEU A O 1
ATOM 652 N N . GLN A 1 90 ? -13.568 28.714 -11.806 1.00 41.47 90 GLN A N 1
ATOM 653 C CA . GLN A 1 90 ? -13.377 27.825 -10.654 1.00 41.47 90 GLN A CA 1
ATOM 654 C C . GLN A 1 90 ? -11.870 27.690 -10.392 1.00 41.47 90 GLN A C 1
ATOM 656 O O . GLN A 1 90 ? -11.280 26.616 -10.438 1.00 41.47 90 GLN A O 1
ATOM 661 N N . LEU A 1 91 ? -11.212 28.842 -10.241 1.00 41.28 91 LEU A N 1
ATOM 662 C CA . LEU A 1 91 ? -9.788 28.930 -9.953 1.00 41.28 91 LEU A CA 1
ATOM 663 C C . LEU A 1 91 ? -9.588 28.974 -8.437 1.00 41.28 91 LEU A C 1
ATOM 665 O O . LEU A 1 91 ? -10.109 29.851 -7.754 1.00 41.28 91 LEU A O 1
ATOM 669 N N . PHE A 1 92 ? -8.778 28.021 -7.981 1.00 37.41 92 PHE A N 1
ATOM 670 C CA . PHE A 1 92 ? -8.181 27.906 -6.654 1.00 37.41 92 PHE A CA 1
ATOM 671 C C . PHE A 1 92 ? -9.145 27.502 -5.539 1.00 37.41 92 PHE A C 1
ATOM 673 O O . PHE A 1 92 ? -9.481 28.277 -4.647 1.00 37.41 92 PHE A O 1
ATOM 680 N N . SER A 1 93 ? -9.475 26.206 -5.517 1.00 32.25 93 SER A N 1
ATOM 681 C CA . SER A 1 93 ? -9.650 25.535 -4.231 1.00 32.25 93 SER A CA 1
ATOM 682 C C . SER A 1 93 ? -8.374 25.800 -3.431 1.00 32.25 93 SER A C 1
ATOM 684 O O . SER A 1 93 ? -7.299 25.329 -3.800 1.00 32.25 93 SER A O 1
ATOM 686 N N . ILE A 1 94 ? -8.474 26.619 -2.385 1.00 36.69 94 ILE A N 1
ATOM 687 C CA . ILE A 1 94 ? -7.481 26.689 -1.318 1.00 36.69 94 ILE A CA 1
ATOM 688 C C . ILE A 1 94 ? -7.385 25.257 -0.796 1.00 36.69 94 ILE A C 1
ATOM 690 O O . ILE A 1 94 ? -8.259 24.790 -0.068 1.00 36.69 94 ILE A O 1
ATOM 694 N N . ILE A 1 95 ? -6.381 24.513 -1.263 1.00 39.44 95 ILE A N 1
ATOM 695 C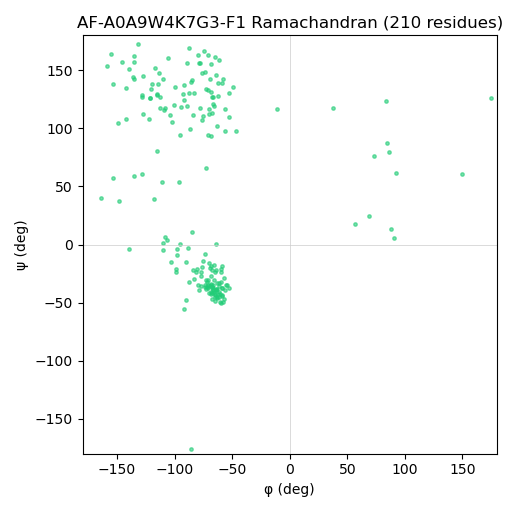 CA . ILE A 1 95 ? -6.037 23.216 -0.697 1.00 39.44 95 ILE A CA 1
ATOM 696 C C . ILE A 1 95 ? -5.490 23.559 0.677 1.00 39.44 95 ILE A C 1
ATOM 698 O O . ILE A 1 95 ? -4.325 23.921 0.834 1.00 39.44 95 ILE A O 1
ATOM 702 N N . VAL A 1 96 ? -6.360 23.525 1.680 1.00 40.50 96 VAL A N 1
ATOM 703 C CA . VAL A 1 96 ? -5.904 23.442 3.055 1.00 40.50 96 VAL A CA 1
ATOM 704 C C . VAL A 1 96 ? -5.182 22.104 3.131 1.00 40.50 96 VAL A C 1
ATOM 706 O O . VAL A 1 96 ? -5.822 21.060 3.146 1.00 40.50 96 VAL A O 1
ATOM 709 N N . VAL A 1 97 ? -3.846 22.130 3.105 1.00 45.97 97 VAL A N 1
ATOM 710 C CA . VAL A 1 97 ? -2.996 20.955 3.338 1.00 45.97 97 VAL A CA 1
ATOM 711 C C . VAL A 1 97 ? -3.068 20.631 4.832 1.00 45.97 97 VAL A C 1
ATOM 713 O O . VAL A 1 97 ? -2.112 20.790 5.583 1.00 45.97 97 VAL A O 1
ATOM 716 N N . ALA A 1 98 ? -4.247 20.225 5.289 1.00 55.91 98 ALA A N 1
ATOM 717 C CA . ALA A 1 98 ? -4.445 19.577 6.574 1.00 55.91 98 ALA A CA 1
ATOM 718 C C . ALA A 1 98 ? -4.456 18.068 6.318 1.00 55.91 98 ALA A C 1
ATOM 720 O O . ALA A 1 98 ? -5.434 17.387 6.603 1.00 55.91 98 ALA A O 1
ATOM 721 N N . GLY A 1 99 ? -3.409 17.556 5.661 1.00 61.28 99 GLY A N 1
ATOM 722 C CA . GLY A 1 99 ? -3.327 16.132 5.355 1.00 61.28 99 GLY A CA 1
ATOM 723 C C . GLY A 1 99 ? -3.310 15.274 6.614 1.00 61.28 99 GLY A C 1
ATOM 724 O O . GLY A 1 99 ? -3.014 15.747 7.718 1.00 61.28 99 GLY A O 1
ATOM 725 N N . HIS A 1 100 ? -3.675 14.008 6.445 1.00 70.31 100 HIS A N 1
ATOM 726 C CA . HIS A 1 100 ? -3.872 13.099 7.560 1.00 70.31 100 HIS A CA 1
ATOM 727 C C . HIS A 1 100 ? -2.538 12.819 8.252 1.00 70.31 100 HIS A C 1
ATOM 729 O O . HIS A 1 100 ? -1.561 12.428 7.617 1.00 70.31 100 HIS A O 1
ATOM 735 N N . ARG A 1 101 ? -2.505 13.030 9.571 1.00 74.44 101 ARG A N 1
ATOM 736 C CA . ARG A 1 101 ? -1.360 12.682 10.429 1.00 74.44 101 ARG A CA 1
ATOM 737 C C . ARG A 1 101 ? -1.650 11.514 11.369 1.00 74.44 101 ARG A C 1
ATOM 739 O O . ARG A 1 101 ? -0.739 11.047 12.038 1.00 74.44 101 ARG A O 1
ATOM 746 N N . ASP A 1 102 ? -2.892 11.032 11.378 1.00 84.94 102 ASP A N 1
ATOM 747 C CA . ASP A 1 102 ? -3.347 9.935 12.223 1.00 84.94 102 ASP A CA 1
ATOM 748 C C . ASP A 1 102 ? -3.894 8.788 11.366 1.00 84.94 102 ASP A C 1
ATOM 750 O O . ASP A 1 102 ? -4.810 8.956 10.551 1.00 84.94 102 ASP A O 1
ATOM 754 N N . PHE A 1 103 ? -3.350 7.594 11.592 1.00 90.12 103 PHE A N 1
ATOM 755 C CA . PHE A 1 103 ? -3.646 6.392 10.818 1.00 90.12 103 PHE A CA 1
ATOM 756 C C . PHE A 1 103 ? -4.055 5.235 11.731 1.00 90.12 103 PHE A C 1
ATOM 758 O O . PHE A 1 103 ? -3.520 5.076 12.828 1.00 90.12 103 PHE A O 1
ATOM 765 N N . LYS A 1 104 ? -4.986 4.396 11.265 1.00 91.38 104 LYS A N 1
ATOM 766 C CA . LYS A 1 104 ? -5.429 3.187 11.975 1.00 91.38 104 LYS A CA 1
ATOM 767 C C . LYS A 1 104 ? -4.597 1.957 11.605 1.00 91.38 104 LYS A C 1
ATOM 769 O O . LYS A 1 104 ? -4.188 1.220 12.496 1.00 91.38 104 LYS A O 1
ATOM 774 N N . ALA A 1 105 ? -4.384 1.723 10.309 1.00 93.00 105 ALA A N 1
ATOM 775 C CA . ALA A 1 105 ? -3.721 0.522 9.798 1.00 93.00 105 ALA A CA 1
ATOM 776 C C . ALA A 1 105 ? -3.154 0.727 8.387 1.00 93.00 105 ALA A C 1
ATOM 778 O O . ALA A 1 105 ? -3.690 1.520 7.611 1.00 93.00 105 ALA A O 1
ATOM 779 N N . LEU A 1 106 ? -2.114 -0.037 8.048 1.00 94.38 106 LEU A N 1
ATOM 780 C CA . LEU A 1 106 ? -1.530 -0.117 6.707 1.00 94.38 106 LEU A CA 1
ATOM 781 C C . LEU A 1 106 ? -1.611 -1.557 6.196 1.00 94.38 106 LEU A C 1
ATOM 783 O O . LEU A 1 106 ? -1.223 -2.479 6.906 1.00 94.38 106 LEU A O 1
ATOM 787 N N . ALA A 1 107 ? -2.051 -1.747 4.957 1.00 95.44 107 ALA A N 1
ATOM 788 C CA . ALA A 1 107 ? -1.933 -3.005 4.232 1.00 95.44 107 ALA A CA 1
ATOM 789 C C . ALA A 1 107 ? -0.930 -2.884 3.087 1.00 95.44 107 ALA A C 1
ATOM 791 O O . ALA A 1 107 ? -0.888 -1.866 2.397 1.00 95.44 107 ALA A O 1
ATOM 792 N N . VAL A 1 108 ? -0.163 -3.945 2.862 1.00 95.56 108 VAL A N 1
ATOM 793 C CA . VAL A 1 108 ? 0.780 -4.097 1.755 1.00 95.56 108 VAL A CA 1
ATOM 794 C C . VAL A 1 108 ? 0.484 -5.424 1.076 1.00 95.56 108 VAL A C 1
ATOM 796 O O . VAL A 1 108 ? 0.412 -6.446 1.746 1.00 95.56 108 VAL A O 1
ATOM 799 N N . ALA A 1 109 ? 0.308 -5.420 -0.238 1.00 95.75 109 ALA A N 1
ATOM 800 C CA . ALA A 1 109 ? 0.024 -6.602 -1.035 1.00 95.75 109 ALA A CA 1
ATOM 801 C C . ALA A 1 109 ? 1.120 -6.819 -2.075 1.00 95.75 109 ALA A C 1
ATOM 803 O O . ALA A 1 109 ? 1.576 -5.882 -2.738 1.00 95.75 109 ALA A O 1
ATOM 804 N N . THR A 1 110 ? 1.521 -8.076 -2.236 1.00 93.62 110 THR A N 1
ATOM 805 C CA . THR A 1 110 ? 2.581 -8.492 -3.165 1.00 93.62 110 THR A CA 1
ATOM 806 C C . THR A 1 110 ? 2.119 -9.682 -4.005 1.00 93.62 110 THR A C 1
ATOM 808 O O . THR A 1 110 ? 1.019 -10.196 -3.804 1.00 93.62 110 THR A O 1
ATOM 811 N N . ASP A 1 111 ? 2.912 -10.078 -5.000 1.00 91.06 111 ASP A N 1
ATOM 812 C CA . ASP A 1 111 ? 2.624 -11.243 -5.856 1.00 91.06 111 ASP A CA 1
ATOM 813 C C . ASP A 1 111 ? 3.373 -12.518 -5.413 1.00 91.06 111 ASP A C 1
ATOM 815 O O . ASP A 1 111 ? 3.187 -13.576 -6.008 1.00 91.06 111 ASP A O 1
ATOM 819 N N . ILE A 1 112 ? 4.229 -12.436 -4.388 1.00 87.50 112 ILE A N 1
ATOM 820 C CA . ILE A 1 112 ? 5.095 -13.543 -3.949 1.00 87.50 112 ILE A CA 1
ATOM 821 C C . ILE A 1 112 ? 4.616 -14.183 -2.648 1.00 87.50 112 ILE A C 1
ATOM 823 O O . ILE A 1 112 ? 3.884 -13.572 -1.868 1.00 87.50 112 ILE A O 1
ATOM 827 N N . LYS A 1 113 ? 5.097 -15.408 -2.410 1.00 86.94 113 LYS A N 1
ATOM 828 C CA . LYS A 1 113 ? 4.907 -16.166 -1.174 1.00 86.94 113 LYS A CA 1
ATOM 829 C C . LYS A 1 113 ? 6.273 -16.515 -0.562 1.00 86.94 113 LYS A C 1
ATOM 831 O O . LYS A 1 113 ? 7.095 -17.106 -1.267 1.00 86.94 113 LYS A O 1
ATOM 836 N N . PRO A 1 114 ? 6.537 -16.188 0.718 1.00 82.50 114 PRO A N 1
ATOM 837 C CA . PRO A 1 114 ? 5.674 -15.448 1.649 1.00 82.50 114 PRO A CA 1
ATOM 838 C C . PRO A 1 114 ? 5.557 -13.957 1.287 1.00 82.50 114 PRO A C 1
ATOM 840 O O . PRO A 1 114 ? 6.385 -13.435 0.540 1.00 82.50 114 PRO A O 1
ATOM 843 N N . ALA A 1 115 ? 4.548 -13.279 1.844 1.00 84.62 115 ALA A N 1
ATOM 844 C CA . ALA A 1 115 ? 4.331 -11.845 1.649 1.00 84.62 115 ALA A CA 1
ATOM 845 C C . ALA A 1 115 ? 5.617 -11.037 1.893 1.00 84.62 115 ALA A C 1
ATOM 847 O O . ALA A 1 115 ? 6.330 -11.266 2.880 1.00 84.62 115 ALA A O 1
ATOM 848 N N . ALA A 1 116 ? 5.920 -10.083 1.009 1.00 85.81 116 ALA A N 1
ATOM 849 C CA . ALA A 1 116 ? 7.136 -9.293 1.166 1.00 85.81 116 ALA A CA 1
ATOM 850 C C . ALA A 1 116 ? 7.016 -8.337 2.358 1.00 85.81 116 ALA A C 1
ATOM 852 O O . ALA A 1 116 ? 6.034 -7.610 2.506 1.00 85.81 116 ALA A O 1
ATOM 853 N N . SER A 1 117 ? 8.056 -8.309 3.188 1.00 88.25 117 SER A N 1
ATOM 854 C CA . SER A 1 117 ? 8.135 -7.355 4.291 1.00 88.25 117 SER A CA 1
ATOM 855 C C . SER A 1 117 ? 8.513 -5.958 3.787 1.00 88.25 117 SER A C 1
ATOM 857 O O . SER A 1 117 ? 9.344 -5.868 2.876 1.00 88.25 117 SER A O 1
ATOM 859 N N . PRO A 1 118 ? 8.024 -4.876 4.421 1.00 89.00 118 PRO A N 1
ATOM 860 C CA . PRO A 1 118 ? 8.418 -3.517 4.061 1.00 89.00 118 PRO A CA 1
ATOM 861 C C . PRO A 1 118 ? 9.935 -3.341 4.181 1.00 89.00 118 PRO A C 1
ATOM 863 O O . PRO A 1 118 ? 10.568 -3.877 5.102 1.00 89.00 118 PRO A O 1
ATOM 866 N N . CYS A 1 119 ? 10.537 -2.589 3.260 1.00 91.19 119 CYS A N 1
ATOM 867 C CA . CYS A 1 119 ? 11.985 -2.366 3.253 1.00 91.19 119 CYS A CA 1
ATOM 868 C C . CYS A 1 119 ? 12.419 -1.392 4.369 1.00 91.19 119 CYS A C 1
ATOM 870 O O . CYS A 1 119 ? 11.590 -0.697 4.958 1.00 91.19 119 CYS A O 1
ATOM 872 N N . GLY A 1 120 ? 13.724 -1.307 4.658 1.00 88.00 120 GLY A N 1
ATOM 873 C CA . GLY A 1 120 ? 14.252 -0.450 5.734 1.00 88.00 120 GLY A CA 1
ATOM 874 C C . GLY A 1 120 ? 13.855 1.028 5.605 1.00 88.00 120 GLY A C 1
ATOM 875 O O . GLY A 1 120 ? 13.467 1.651 6.591 1.00 88.00 120 GLY A O 1
ATOM 876 N N . MET A 1 121 ? 13.850 1.567 4.380 1.00 91.00 121 MET A N 1
ATOM 877 C CA . MET A 1 121 ? 13.395 2.940 4.123 1.00 91.00 121 MET A CA 1
ATOM 878 C C . MET A 1 121 ? 11.900 3.121 4.399 1.00 91.00 121 MET A C 1
ATOM 880 O O . MET A 1 121 ? 11.510 4.129 4.979 1.00 91.00 121 MET A O 1
ATOM 884 N N . CYS A 1 122 ? 11.060 2.152 4.021 1.00 92.50 122 CYS A N 1
ATOM 885 C CA . CYS A 1 122 ? 9.632 2.204 4.326 1.00 92.50 122 CYS A CA 1
ATOM 886 C C . CYS A 1 122 ? 9.386 2.130 5.828 1.00 92.50 122 CYS A C 1
ATOM 888 O O . CYS A 1 122 ? 8.608 2.923 6.339 1.00 92.50 122 CYS A O 1
ATOM 890 N N . ARG A 1 123 ? 10.090 1.252 6.553 1.00 91.00 123 ARG A N 1
ATOM 891 C CA . ARG A 1 123 ? 9.979 1.155 8.018 1.00 91.00 123 ARG A CA 1
ATOM 892 C C . ARG A 1 123 ? 10.295 2.486 8.690 1.00 91.00 123 ARG A C 1
ATOM 894 O O . ARG A 1 123 ? 9.516 2.937 9.523 1.00 91.00 123 ARG A O 1
ATOM 901 N N . GLN A 1 124 ? 11.389 3.136 8.287 1.00 89.31 124 GLN A N 1
ATOM 902 C CA . GLN A 1 124 ? 11.759 4.448 8.816 1.00 89.31 124 GLN A CA 1
ATOM 903 C C . GLN A 1 124 ? 10.702 5.510 8.492 1.00 89.31 124 GLN A C 1
ATOM 905 O O . GLN A 1 124 ? 10.343 6.305 9.353 1.00 89.31 124 GLN A O 1
ATOM 910 N N . PHE A 1 125 ? 10.185 5.507 7.263 1.00 90.25 125 PHE A N 1
ATOM 911 C CA . PHE A 1 125 ? 9.169 6.465 6.840 1.00 90.25 125 PHE A CA 1
ATOM 912 C C . PHE A 1 125 ? 7.854 6.278 7.605 1.00 90.25 125 PHE A C 1
ATOM 914 O O . PHE A 1 125 ? 7.286 7.242 8.098 1.00 90.25 125 PHE A O 1
ATOM 921 N N . ILE A 1 126 ? 7.398 5.033 7.765 1.00 90.44 126 ILE A N 1
ATOM 922 C CA . ILE A 1 126 ? 6.202 4.703 8.545 1.00 90.44 126 ILE A CA 1
ATOM 923 C C . ILE A 1 126 ? 6.391 5.139 10.007 1.00 90.44 126 ILE A C 1
ATOM 925 O O . ILE A 1 126 ? 5.484 5.722 10.597 1.00 90.44 126 ILE A O 1
ATOM 929 N N . ARG A 1 127 ? 7.576 4.899 10.583 1.00 87.75 127 ARG A N 1
ATOM 930 C CA . ARG A 1 127 ? 7.908 5.226 11.977 1.00 87.75 127 ARG A CA 1
ATOM 931 C C . ARG A 1 127 ? 7.786 6.714 12.309 1.00 87.75 127 ARG A C 1
ATOM 933 O O . ARG A 1 127 ? 7.448 7.033 13.442 1.00 87.75 127 ARG A O 1
ATOM 940 N N . GLU A 1 128 ? 8.055 7.594 11.351 1.00 87.75 128 GLU A N 1
ATOM 941 C CA . GLU A 1 128 ? 7.955 9.046 11.544 1.00 87.75 128 GLU A CA 1
ATOM 942 C C . GLU A 1 128 ? 6.502 9.503 11.762 1.00 87.75 128 GLU A C 1
ATOM 944 O O . GLU A 1 128 ? 6.247 1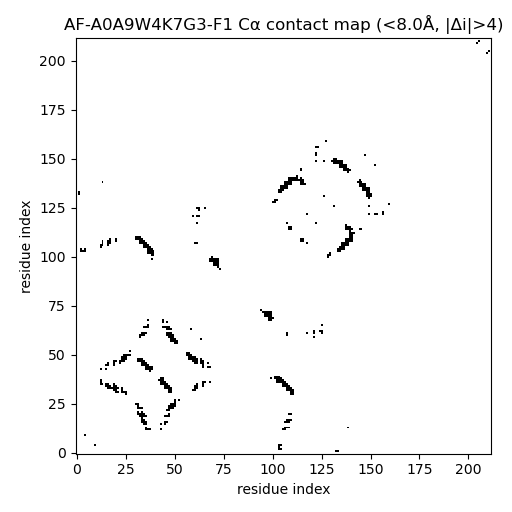0.409 12.550 1.00 87.75 128 GLU A O 1
ATOM 949 N N . PHE A 1 129 ? 5.539 8.851 11.102 1.00 86.19 129 PHE A N 1
ATOM 950 C CA . PHE A 1 129 ? 4.136 9.287 11.082 1.00 86.19 129 PHE A CA 1
ATOM 951 C C . PHE A 1 129 ? 3.182 8.380 11.864 1.00 86.19 129 PHE A C 1
ATOM 953 O O . PHE A 1 129 ? 1.977 8.616 11.867 1.00 86.19 129 PHE A O 1
ATOM 960 N N . THR A 1 130 ? 3.680 7.317 12.498 1.00 86.00 130 THR A N 1
ATOM 961 C CA . THR A 1 130 ? 2.833 6.330 13.181 1.00 86.00 130 THR A CA 1
ATOM 962 C C . THR A 1 130 ? 3.377 5.942 14.550 1.00 86.00 130 THR A C 1
ATOM 964 O O . THR A 1 130 ? 4.568 6.060 14.854 1.00 86.00 130 THR A O 1
ATOM 967 N N . SER A 1 131 ? 2.482 5.455 15.409 1.00 84.38 131 SER A N 1
ATOM 968 C CA . SER A 1 131 ? 2.853 4.941 16.721 1.00 84.38 131 SER A CA 1
ATOM 969 C C . SER A 1 131 ? 3.655 3.631 16.606 1.00 84.38 131 SER A C 1
ATOM 971 O O . SER A 1 131 ? 3.520 2.891 15.634 1.00 84.38 131 SER A O 1
ATOM 973 N N . PRO A 1 132 ? 4.485 3.292 17.610 1.00 81.56 132 PRO A N 1
ATOM 974 C CA . PRO A 1 132 ? 5.216 2.019 17.625 1.00 81.56 132 PRO A CA 1
ATOM 975 C C . PRO A 1 132 ? 4.315 0.775 17.472 1.00 81.56 132 PRO A C 1
ATOM 977 O O . PRO A 1 132 ? 4.682 -0.205 16.828 1.00 81.56 132 PRO A O 1
ATOM 980 N N . SER A 1 133 ? 3.109 0.841 18.036 1.00 84.06 133 SER A N 1
ATOM 981 C CA . SER A 1 133 ? 2.110 -0.227 18.018 1.00 84.06 133 SER A CA 1
ATOM 982 C C . SER A 1 133 ? 1.233 -0.237 16.761 1.00 84.06 133 SER A C 1
ATOM 984 O O . SER A 1 133 ? 0.219 -0.932 16.725 1.00 84.06 133 SER A O 1
ATOM 986 N N . PHE A 1 134 ? 1.584 0.545 15.739 1.00 88.19 134 PHE A N 1
ATOM 987 C CA . PHE A 1 134 ? 0.821 0.623 14.501 1.00 88.19 134 PHE A CA 1
ATOM 988 C C . PHE A 1 134 ? 0.880 -0.709 13.722 1.00 88.19 134 PHE A C 1
ATOM 990 O O . PHE A 1 134 ? 1.980 -1.218 13.471 1.00 88.19 134 PHE A O 1
ATOM 997 N N . PRO A 1 135 ? -0.278 -1.290 13.348 1.00 90.88 135 PRO A N 1
ATOM 998 C CA . PRO A 1 135 ? -0.336 -2.584 12.680 1.00 90.88 135 PRO A CA 1
ATOM 999 C C . PRO A 1 135 ? -0.108 -2.461 11.168 1.00 90.88 135 PRO A C 1
ATOM 1001 O O . PRO A 1 135 ? -0.776 -1.689 10.472 1.00 90.88 135 PRO A O 1
ATOM 1004 N N . VAL A 1 136 ? 0.801 -3.290 10.653 1.00 92.62 136 VAL A N 1
ATOM 1005 C CA . VAL A 1 136 ? 1.061 -3.461 9.221 1.00 92.62 136 VAL A CA 1
ATOM 1006 C C . VAL A 1 136 ? 0.636 -4.868 8.799 1.00 92.62 136 VAL A C 1
ATOM 1008 O O . VAL A 1 136 ? 1.175 -5.866 9.281 1.00 92.62 136 VAL A O 1
ATOM 1011 N N . TYR A 1 137 ? -0.336 -4.943 7.895 1.00 93.62 137 TYR A N 1
ATOM 1012 C CA . TYR A 1 137 ? -0.873 -6.173 7.318 1.00 93.62 137 TYR A CA 1
ATOM 1013 C C . TYR A 1 137 ? -0.162 -6.466 5.997 1.00 93.62 137 TYR A C 1
ATOM 1015 O O . TYR A 1 137 ? -0.245 -5.674 5.062 1.00 93.62 137 TYR A O 1
ATOM 1023 N N . MET A 1 138 ? 0.531 -7.593 5.898 1.00 93.50 138 MET A N 1
ATOM 1024 C CA . MET A 1 138 ? 1.230 -7.997 4.677 1.00 93.50 138 MET A CA 1
ATOM 1025 C C . MET A 1 138 ? 0.489 -9.159 4.033 1.00 93.50 138 MET A C 1
ATOM 1027 O O . MET A 1 138 ? 0.409 -10.222 4.641 1.00 93.50 138 MET A O 1
ATOM 1031 N N . TYR A 1 139 ? -0.013 -8.954 2.821 1.00 93.25 139 TYR A N 1
ATOM 1032 C CA . TYR A 1 139 ? -0.734 -9.934 2.020 1.00 93.25 139 TYR A CA 1
ATOM 1033 C C . TYR A 1 139 ? 0.189 -10.556 0.968 1.00 93.25 139 TYR A C 1
ATOM 1035 O O . TYR A 1 139 ? 0.956 -9.856 0.285 1.00 93.25 139 TYR A O 1
ATOM 1043 N N . ASP A 1 140 ? 0.104 -11.874 0.838 1.00 92.00 140 ASP A N 1
ATOM 1044 C CA . ASP A 1 140 ? 0.768 -12.627 -0.220 1.00 92.00 140 ASP A CA 1
ATOM 1045 C C . ASP A 1 140 ? -0.076 -12.671 -1.510 1.00 92.00 140 ASP A C 1
ATOM 1047 O O . ASP A 1 140 ? -1.127 -12.031 -1.623 1.00 92.00 140 ASP A O 1
ATOM 1051 N N . GLY A 1 141 ? 0.410 -13.403 -2.516 1.00 86.75 141 GLY A N 1
ATOM 1052 C CA . GLY A 1 141 ? -0.299 -13.585 -3.786 1.00 86.75 141 GLY A CA 1
ATOM 1053 C C . GLY A 1 141 ? -1.565 -14.453 -3.707 1.00 86.75 141 GLY A C 1
ATOM 1054 O O . GLY A 1 141 ? -2.368 -14.414 -4.636 1.00 86.75 141 GLY A O 1
ATOM 1055 N N . GLU A 1 142 ? -1.757 -15.216 -2.628 1.00 85.56 142 GLU A N 1
ATOM 1056 C CA . GLU A 1 142 ? -2.912 -16.100 -2.400 1.00 85.56 142 GLU A CA 1
ATOM 1057 C C . GLU A 1 142 ? -3.983 -15.444 -1.508 1.00 85.56 142 GLU A C 1
ATOM 1059 O O . GLU A 1 142 ? -5.094 -15.960 -1.391 1.00 85.56 142 GLU A O 1
ATOM 1064 N N . GLY A 1 143 ? -3.675 -14.283 -0.922 1.00 81.44 143 GLY A N 1
ATOM 1065 C CA . GLY A 1 143 ? -4.559 -13.543 -0.025 1.00 81.44 143 GLY A CA 1
ATOM 1066 C C . GLY A 1 143 ? -4.394 -13.913 1.451 1.00 81.44 143 GLY A C 1
ATOM 1067 O O . GLY A 1 143 ? -5.150 -13.397 2.277 1.00 81.44 143 GLY A O 1
ATOM 1068 N N . ASP A 1 144 ? -3.414 -14.753 1.796 1.00 88.81 144 ASP A N 1
ATOM 1069 C CA . ASP A 1 144 ? -3.027 -14.978 3.188 1.00 88.81 144 ASP A CA 1
ATOM 1070 C C . ASP A 1 144 ? -2.254 -13.761 3.707 1.00 88.81 144 ASP A C 1
ATOM 1072 O O . ASP A 1 144 ? -1.570 -13.063 2.946 1.00 88.81 144 ASP A O 1
ATOM 1076 N N . TYR A 1 145 ? -2.383 -13.473 5.003 1.00 89.94 145 TYR A N 1
ATOM 1077 C CA . TYR A 1 145 ? -1.798 -12.271 5.580 1.00 89.94 145 TYR A CA 1
ATOM 1078 C C . TYR A 1 145 ? -1.085 -12.496 6.901 1.00 89.94 145 TYR A C 1
ATOM 1080 O O . TYR A 1 145 ? -1.527 -13.216 7.793 1.00 89.94 145 TYR A O 1
ATOM 1088 N N . LYS A 1 146 ? 0.019 -11.769 7.058 1.00 89.69 146 LYS A N 1
ATOM 1089 C CA . LYS A 1 146 ? 0.776 -11.696 8.301 1.00 89.69 146 LYS A CA 1
ATOM 1090 C C . LYS A 1 146 ? 0.724 -10.280 8.848 1.00 89.69 146 LYS A C 1
ATOM 1092 O O . LYS A 1 146 ? 1.036 -9.321 8.145 1.00 89.69 146 LYS A O 1
ATOM 1097 N N . VAL A 1 147 ? 0.355 -10.161 10.118 1.00 89.44 147 VAL A N 1
ATOM 1098 C CA . VAL A 1 147 ? 0.374 -8.888 10.843 1.00 89.44 147 VAL A CA 1
ATOM 1099 C C . VAL A 1 147 ? 1.714 -8.739 11.540 1.00 89.44 147 VAL A C 1
ATOM 1101 O O . VAL A 1 147 ? 2.226 -9.695 12.122 1.00 89.44 147 VAL A O 1
ATOM 1104 N N . MET A 1 148 ? 2.277 -7.542 11.473 1.00 84.38 148 MET A N 1
ATOM 1105 C CA . MET A 1 148 ? 3.427 -7.151 12.275 1.00 84.38 148 MET A CA 1
ATOM 1106 C C . MET A 1 148 ? 3.224 -5.747 12.831 1.00 84.38 148 MET A C 1
ATOM 1108 O O . MET A 1 148 ? 2.648 -4.885 12.163 1.00 84.38 148 MET A O 1
ATOM 1112 N N . THR A 1 149 ? 3.695 -5.513 14.050 1.00 84.81 149 THR A N 1
ATOM 1113 C CA . THR A 1 149 ? 3.777 -4.160 14.617 1.00 84.81 149 THR A CA 1
ATOM 1114 C C . THR A 1 149 ? 5.124 -3.532 14.266 1.00 84.81 149 THR A C 1
ATOM 1116 O O . THR A 1 149 ? 6.096 -4.243 14.008 1.00 84.81 149 THR A O 1
ATOM 1119 N N . LEU A 1 150 ? 5.230 -2.198 14.252 1.00 72.06 150 LEU A N 1
ATOM 1120 C CA . LEU A 1 150 ? 6.533 -1.564 14.005 1.00 72.06 150 LEU A CA 1
ATOM 1121 C C . LEU A 1 150 ? 7.575 -1.919 15.064 1.00 72.06 150 LEU A C 1
ATOM 1123 O O . LEU A 1 150 ? 8.747 -2.033 14.720 1.00 72.06 150 LEU A O 1
ATOM 1127 N N . GLU A 1 151 ? 7.185 -2.118 16.321 1.00 66.94 151 GLU A N 1
ATOM 1128 C CA . GLU A 1 151 ? 8.114 -2.515 17.389 1.00 66.94 151 GLU A CA 1
ATOM 1129 C C . GLU A 1 151 ? 8.828 -3.839 17.088 1.00 66.94 151 GLU A C 1
ATOM 1131 O O . GLU A 1 151 ? 10.047 -3.924 17.221 1.00 66.94 151 GLU A O 1
ATOM 1136 N N . GL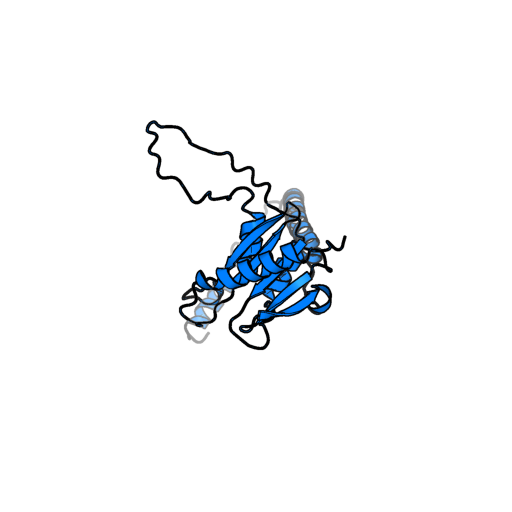U A 1 152 ? 8.106 -4.839 16.583 1.00 59.62 152 GLU A N 1
ATOM 1137 C CA . GLU A 1 152 ? 8.661 -6.155 16.221 1.00 59.62 152 GLU A CA 1
ATOM 1138 C C . GLU A 1 152 ? 9.594 -6.101 14.997 1.00 59.62 152 GLU A C 1
ATOM 1140 O O . GLU A 1 152 ? 10.411 -6.989 14.757 1.00 59.62 152 GLU A O 1
ATOM 1145 N N . VAL A 1 153 ? 9.468 -5.041 14.203 1.00 53.22 153 VAL A N 1
ATOM 1146 C CA . VAL A 1 153 ? 10.054 -4.876 12.865 1.00 53.22 153 VAL A CA 1
ATOM 1147 C C . VAL A 1 153 ? 11.279 -3.964 12.891 1.00 53.22 153 VAL A C 1
ATOM 1149 O O . VAL A 1 153 ? 12.063 -3.943 11.936 1.00 53.22 153 VAL A O 1
ATOM 1152 N N . SER A 1 154 ? 11.448 -3.220 13.984 1.00 44.34 154 SER A N 1
ATOM 1153 C CA . SER A 1 154 ? 12.315 -2.050 14.099 1.00 44.34 154 SER A CA 1
ATOM 1154 C C . SER A 1 154 ? 13.431 -2.230 15.135 1.00 44.34 154 SER A C 1
ATOM 1156 O O . SER A 1 154 ? 13.814 -1.285 15.817 1.00 44.34 154 SER A O 1
ATOM 1158 N N . PHE A 1 155 ? 14.032 -3.423 15.220 1.00 37.19 155 PHE A N 1
ATOM 1159 C CA . PHE A 1 155 ? 15.243 -3.633 16.032 1.00 37.19 155 PHE A CA 1
ATOM 1160 C C . PHE A 1 155 ? 16.468 -2.819 15.530 1.00 37.19 155 PHE A C 1
ATOM 1162 O O . PHE A 1 155 ? 17.536 -2.890 16.123 1.00 37.19 155 PHE A O 1
ATOM 1169 N N . PHE A 1 156 ? 16.346 -2.014 14.461 1.00 33.94 156 PHE A N 1
ATOM 1170 C CA . PHE A 1 156 ? 17.451 -1.207 13.914 1.00 33.94 156 PHE A CA 1
ATOM 1171 C C . PHE A 1 156 ? 17.020 0.133 13.268 1.00 33.94 156 PHE A C 1
ATOM 1173 O O . PHE A 1 156 ? 17.569 0.538 12.246 1.00 33.94 156 PHE A O 1
ATOM 1180 N N . SER A 1 157 ? 16.026 0.846 13.813 1.00 37.06 157 SER A N 1
ATOM 1181 C CA . SER A 1 157 ? 15.689 2.201 13.326 1.00 37.06 157 SER A CA 1
ATOM 1182 C C . SER A 1 157 ? 16.501 3.272 14.063 1.00 37.06 157 SER A C 1
ATOM 1184 O O . SER A 1 157 ? 16.420 3.412 15.283 1.00 37.06 157 SER A O 1
ATOM 1186 N N . PHE A 1 158 ? 17.308 4.022 13.304 1.00 38.31 158 PHE A N 1
ATOM 1187 C CA . PHE A 1 158 ? 18.039 5.201 13.770 1.00 38.31 158 PHE A CA 1
ATOM 1188 C C . PHE A 1 158 ? 17.013 6.292 14.125 1.00 38.31 158 PHE A C 1
ATOM 1190 O O . PHE A 1 158 ? 16.165 6.669 13.314 1.00 38.31 158 PHE A O 1
ATOM 1197 N N . PHE A 1 159 ? 17.028 6.731 15.379 1.00 35.53 159 PHE A N 1
ATOM 1198 C CA . PHE A 1 159 ? 15.957 7.512 15.996 1.00 35.53 159 PHE A CA 1
ATOM 1199 C C . PHE A 1 159 ? 15.910 8.963 15.472 1.00 35.53 159 PHE A C 1
ATOM 1201 O O . PHE A 1 159 ? 16.930 9.652 15.471 1.00 35.53 159 PHE A O 1
ATOM 1208 N N . SER A 1 160 ? 14.709 9.461 15.137 1.00 34.38 160 SER A N 1
ATOM 1209 C CA . SER A 1 160 ? 14.432 10.870 14.763 1.00 34.38 160 SER A CA 1
ATOM 1210 C C . SER A 1 160 ? 14.821 11.874 15.875 1.00 34.38 160 SER A C 1
ATOM 1212 O O . SER A 1 160 ? 15.119 13.034 15.610 1.00 34.38 160 SER A O 1
ATOM 1214 N N . PHE A 1 161 ? 14.974 11.401 17.121 1.00 31.58 161 PHE A N 1
ATOM 1215 C CA . PHE A 1 161 ? 15.469 12.184 18.266 1.00 31.58 161 PHE A CA 1
ATOM 1216 C C . PHE A 1 161 ? 16.886 12.759 18.068 1.00 31.58 161 PHE A C 1
ATOM 1218 O O . PHE A 1 161 ? 17.244 13.747 18.701 1.00 31.58 161 PHE A O 1
ATOM 1225 N N . PHE A 1 162 ? 17.698 12.195 17.166 1.00 30.50 162 PHE A N 1
ATOM 1226 C CA . PHE A 1 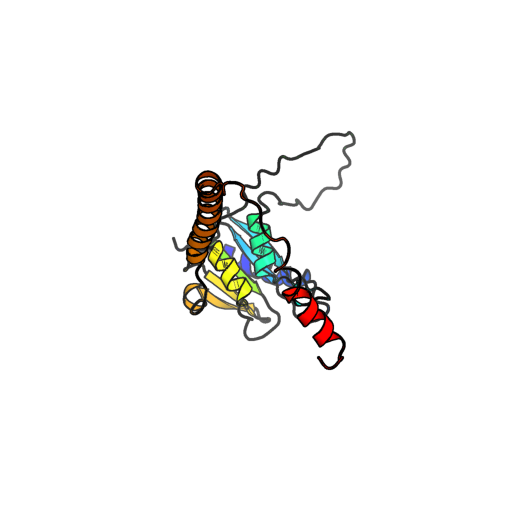162 ? 19.026 12.744 16.871 1.00 30.50 162 PHE A CA 1
ATOM 1227 C C . PHE A 1 162 ? 19.001 14.004 15.990 1.00 30.50 162 PHE A C 1
ATOM 1229 O O . PHE A 1 162 ? 19.977 14.757 15.998 1.00 30.50 162 PHE A O 1
ATOM 1236 N N . LEU A 1 163 ? 17.909 14.277 15.262 1.00 38.22 163 LEU A N 1
ATOM 1237 C CA . LEU A 1 163 ? 17.835 15.451 14.384 1.00 38.22 163 LEU A CA 1
ATOM 1238 C C . LEU A 1 163 ? 17.584 16.763 15.143 1.00 38.22 163 LEU A C 1
ATOM 1240 O O . LEU A 1 163 ? 18.032 17.814 14.675 1.00 38.22 163 LEU A O 1
ATOM 1244 N N . ASP A 1 164 ? 16.992 16.713 16.339 1.00 37.94 164 ASP A N 1
ATOM 1245 C CA . ASP A 1 164 ? 16.805 17.901 17.189 1.00 37.94 164 ASP A CA 1
ATOM 1246 C C . ASP A 1 164 ? 18.148 18.482 17.679 1.00 37.94 164 ASP A C 1
ATOM 1248 O O . ASP A 1 164 ? 18.317 19.697 17.803 1.00 37.94 164 ASP A O 1
ATOM 1252 N N . ILE A 1 165 ? 19.172 17.637 17.855 1.00 42.19 165 ILE A N 1
ATOM 1253 C CA . ILE A 1 165 ? 20.523 18.081 18.241 1.00 42.19 165 ILE A CA 1
ATOM 1254 C C . ILE A 1 165 ? 21.247 18.756 17.064 1.00 42.19 165 ILE A C 1
ATOM 1256 O O . ILE A 1 165 ? 21.959 19.744 17.259 1.00 42.19 165 ILE A O 1
ATOM 1260 N N . SER A 1 166 ? 21.056 18.284 15.828 1.00 38.66 166 SER A N 1
ATOM 1261 C CA . SER A 1 166 ? 21.712 18.879 14.654 1.00 38.66 166 SER A CA 1
ATOM 1262 C C . SER A 1 166 ? 21.160 20.254 14.267 1.00 38.66 166 SER A C 1
ATOM 1264 O O . SER A 1 166 ? 21.930 21.093 13.799 1.00 38.66 166 SER A O 1
ATOM 1266 N N . VAL A 1 167 ? 19.875 20.538 14.514 1.00 42.00 167 VAL A N 1
ATOM 1267 C CA . VAL A 1 167 ? 19.323 21.892 14.310 1.00 42.00 167 VAL A CA 1
ATOM 1268 C C . VAL A 1 167 ? 19.862 22.856 15.373 1.00 42.00 167 VAL A C 1
ATOM 1270 O O . VAL A 1 167 ? 20.185 24.002 15.055 1.00 42.00 167 VAL A O 1
ATOM 1273 N N . TRP A 1 168 ? 20.084 22.379 16.603 1.00 35.66 168 TRP A N 1
ATOM 1274 C CA . TRP A 1 168 ? 20.741 23.155 17.659 1.00 35.66 168 TRP A CA 1
ATOM 1275 C C . TRP A 1 168 ? 22.217 23.451 17.347 1.00 35.66 168 TRP A C 1
ATOM 1277 O O . TRP A 1 168 ? 22.677 24.572 17.555 1.00 35.66 168 TRP A O 1
ATOM 1287 N N . TYR A 1 169 ? 22.954 22.499 16.766 1.00 40.81 169 TYR A N 1
ATOM 1288 C CA . TYR A 1 169 ? 24.333 22.729 16.316 1.00 40.81 169 TYR A CA 1
ATOM 1289 C C . TYR A 1 169 ? 24.422 23.682 15.113 1.00 40.81 169 TYR A C 1
ATOM 1291 O O . TYR A 1 169 ? 25.360 24.481 15.037 1.00 40.81 169 TYR A O 1
ATOM 1299 N N . LEU A 1 170 ? 23.442 23.667 14.201 1.00 44.44 170 LEU A N 1
ATOM 1300 C CA . LEU A 1 170 ? 23.413 24.596 13.067 1.00 44.44 170 LEU A CA 1
ATOM 1301 C C . LEU A 1 170 ? 23.045 26.029 13.499 1.00 44.44 170 LEU A C 1
ATOM 1303 O O . LEU A 1 170 ? 23.667 26.984 13.033 1.00 44.44 170 LEU A O 1
ATOM 1307 N N . PHE A 1 171 ? 22.113 26.194 14.447 1.00 43.38 171 PHE A N 1
ATOM 1308 C CA . PHE A 1 171 ? 21.793 27.505 15.030 1.00 43.38 171 PHE A CA 1
ATOM 1309 C C . PHE A 1 171 ? 22.879 28.017 15.995 1.00 43.38 171 PHE A C 1
ATOM 1311 O O . PHE A 1 171 ? 23.172 29.214 16.009 1.00 43.38 171 PHE A O 1
ATOM 1318 N N . GLY A 1 172 ? 23.543 27.130 16.743 1.00 42.12 172 GLY A N 1
ATOM 1319 C CA . GLY A 1 172 ? 24.683 27.470 17.601 1.00 42.12 172 GLY A CA 1
ATOM 1320 C C . GLY A 1 172 ? 25.919 27.913 16.810 1.00 42.12 172 GLY A C 1
ATOM 1321 O O . GLY A 1 172 ? 26.591 28.869 17.198 1.00 42.12 172 GLY A O 1
ATOM 1322 N N . SER A 1 173 ? 26.177 27.291 15.655 1.00 45.59 173 SER A N 1
ATOM 1323 C CA . SER A 1 173 ? 27.243 27.697 14.728 1.00 45.59 173 SER A CA 1
ATOM 1324 C C . SER A 1 173 ? 27.008 29.099 14.151 1.00 45.59 173 SER A C 1
ATOM 1326 O O . SER A 1 173 ? 27.940 29.903 14.055 1.00 45.59 173 SER A O 1
ATOM 1328 N N . LEU A 1 174 ? 25.759 29.448 13.825 1.00 46.12 174 LEU A N 1
ATOM 1329 C CA . LEU A 1 174 ? 25.438 30.773 13.289 1.00 46.12 174 LEU A CA 1
ATOM 1330 C C . LEU A 1 174 ? 25.564 31.876 14.358 1.00 46.12 174 LEU A C 1
ATOM 1332 O O . LEU A 1 174 ? 26.076 32.960 14.070 1.00 46.12 174 LEU A O 1
ATOM 1336 N N . LEU A 1 175 ? 25.179 31.589 15.609 1.00 48.59 175 LEU A N 1
ATOM 1337 C CA . LEU A 1 175 ? 25.310 32.534 16.723 1.00 48.59 175 LEU A CA 1
ATOM 1338 C C . LEU A 1 175 ? 26.774 32.718 17.167 1.00 48.59 175 LEU A C 1
ATOM 1340 O O . LEU A 1 175 ? 27.188 33.840 17.459 1.00 48.59 175 LEU A O 1
ATOM 1344 N N . MET A 1 176 ? 27.589 31.658 17.146 1.00 49.56 176 MET A N 1
ATOM 1345 C CA . MET A 1 176 ? 29.027 31.750 17.440 1.00 49.56 176 MET A CA 1
ATOM 1346 C C . MET A 1 176 ? 29.798 32.527 16.366 1.00 49.56 176 MET A C 1
ATOM 1348 O O . MET A 1 176 ? 30.674 33.322 16.708 1.00 49.56 176 MET A O 1
ATOM 1352 N N . ASN A 1 177 ? 29.439 32.391 15.086 1.00 48.03 177 ASN A N 1
ATOM 1353 C CA . ASN A 1 177 ? 30.066 33.166 14.011 1.00 48.03 177 ASN A CA 1
ATOM 1354 C C . ASN A 1 177 ? 29.717 34.666 14.075 1.00 48.03 177 ASN A C 1
ATOM 1356 O O . ASN A 1 177 ? 30.576 35.512 13.823 1.00 48.03 177 ASN A O 1
ATOM 1360 N N . LEU A 1 178 ? 28.494 35.020 14.490 1.00 49.06 178 LEU A N 1
ATOM 1361 C CA . LEU A 1 178 ? 28.083 36.420 14.671 1.00 49.06 178 LEU A CA 1
ATOM 1362 C C . LEU A 1 178 ? 28.722 37.089 15.902 1.00 49.06 178 LEU A C 1
ATOM 1364 O O . LEU A 1 178 ? 28.987 38.292 15.875 1.00 49.06 178 LEU A O 1
ATOM 1368 N N . VAL A 1 179 ? 29.017 36.328 16.963 1.00 52.12 179 VAL A N 1
ATOM 1369 C CA . VAL A 1 179 ? 29.732 36.832 18.151 1.00 52.12 179 VAL A CA 1
ATOM 1370 C C . VAL A 1 179 ? 31.246 36.917 17.900 1.00 52.12 179 VAL A C 1
ATOM 1372 O O . VAL A 1 179 ? 31.869 37.918 18.264 1.00 52.12 179 VAL A O 1
ATOM 1375 N N . ALA A 1 180 ? 31.839 35.946 17.196 1.00 46.62 180 ALA A N 1
ATOM 1376 C CA . ALA A 1 180 ? 33.259 35.963 16.830 1.00 46.62 180 ALA A CA 1
ATOM 1377 C C . ALA A 1 180 ? 33.615 37.130 15.887 1.00 46.62 180 ALA A C 1
ATOM 1379 O O . ALA A 1 180 ? 34.624 37.806 16.100 1.00 46.62 180 ALA A O 1
ATOM 1380 N N . ALA A 1 181 ? 32.743 37.454 14.923 1.00 49.09 181 ALA A N 1
ATOM 1381 C CA . ALA A 1 181 ? 32.916 38.603 14.026 1.00 49.09 181 ALA A CA 1
ATOM 1382 C C . ALA A 1 181 ? 32.847 39.969 14.744 1.00 49.09 181 ALA A C 1
ATOM 1384 O O . ALA A 1 181 ? 33.294 40.982 14.203 1.00 49.09 181 ALA A O 1
ATOM 1385 N N . ARG A 1 182 ? 32.302 40.016 15.969 1.00 44.88 182 ARG A N 1
ATOM 1386 C CA . ARG A 1 182 ? 32.178 41.246 16.768 1.00 44.88 182 ARG A CA 1
ATOM 1387 C C . ARG A 1 182 ? 33.286 41.406 17.814 1.00 44.88 182 ARG A C 1
ATOM 1389 O O . ARG A 1 182 ? 33.551 42.536 18.215 1.00 44.88 182 ARG A O 1
ATOM 1396 N N . LEU A 1 183 ? 33.950 40.316 18.213 1.00 45.91 183 LEU A N 1
ATOM 1397 C CA . LEU A 1 183 ? 35.016 40.319 19.227 1.00 45.91 183 LEU A CA 1
ATOM 1398 C C . LEU A 1 183 ? 36.441 40.312 18.647 1.00 45.91 183 LEU A C 1
ATOM 1400 O O . LEU A 1 183 ? 37.351 40.806 19.307 1.00 45.91 183 LEU A O 1
ATOM 1404 N N . PHE A 1 184 ? 36.646 39.845 17.411 1.00 43.16 184 PHE A N 1
ATOM 1405 C CA . PHE A 1 184 ? 37.957 39.864 16.749 1.00 43.16 184 PHE A CA 1
ATOM 1406 C C . PHE A 1 184 ? 37.957 40.780 15.518 1.00 43.16 184 PHE A C 1
ATOM 1408 O O . PHE A 1 184 ? 37.879 40.333 14.377 1.00 43.16 184 PHE A O 1
ATOM 1415 N N . ARG A 1 185 ? 38.099 42.092 15.742 1.00 34.12 185 ARG A N 1
ATOM 1416 C CA . ARG A 1 185 ? 38.674 42.983 14.721 1.00 34.12 185 ARG A CA 1
ATOM 1417 C C . ARG A 1 185 ? 40.202 42.923 14.844 1.00 34.12 185 ARG A C 1
ATOM 1419 O O . ARG A 1 185 ? 40.718 43.437 15.838 1.00 34.12 185 ARG A O 1
ATOM 1426 N N . PRO A 1 186 ? 40.950 42.354 13.884 1.00 34.41 186 PRO A N 1
ATOM 1427 C CA . PRO A 1 186 ? 42.395 42.522 13.877 1.00 34.41 186 PRO A CA 1
ATOM 1428 C C . PRO A 1 186 ? 42.728 43.987 13.552 1.00 34.41 186 PRO A C 1
ATOM 1430 O O . PRO A 1 186 ? 42.176 44.575 12.620 1.00 34.41 186 PRO A O 1
ATOM 1433 N N . ARG A 1 187 ? 43.608 44.601 14.354 1.00 34.53 187 ARG A N 1
ATOM 1434 C CA . ARG A 1 187 ? 44.207 45.907 14.036 1.00 34.53 187 ARG A CA 1
ATOM 1435 C C . ARG A 1 187 ? 45.070 45.771 12.773 1.00 34.53 187 ARG A C 1
ATOM 1437 O O . ARG A 1 187 ? 45.711 44.735 12.606 1.00 34.53 187 ARG A O 1
ATOM 1444 N N . PRO A 1 188 ? 45.140 46.799 11.913 1.00 35.91 188 PRO A N 1
ATOM 1445 C CA . PRO A 1 188 ? 45.982 46.741 10.735 1.00 35.91 188 PRO A CA 1
ATOM 1446 C C . PRO A 1 188 ? 47.435 47.000 11.145 1.00 35.91 188 PRO A C 1
ATOM 1448 O O . PRO A 1 188 ? 47.769 48.081 11.625 1.00 35.91 188 PRO A O 1
ATOM 1451 N N . SER A 1 189 ? 48.311 46.024 10.933 1.00 32.47 189 SER A N 1
ATOM 1452 C CA . SER A 1 189 ? 49.745 46.275 10.806 1.00 32.47 189 SER A CA 1
ATOM 1453 C C . SER A 1 189 ? 50.311 45.355 9.732 1.00 32.47 189 SER A C 1
ATOM 1455 O O . SER A 1 189 ? 50.380 44.142 9.901 1.00 32.47 189 SER A O 1
ATOM 1457 N N . SER A 1 190 ? 50.631 45.990 8.607 1.00 42.16 190 SER A N 1
ATOM 1458 C CA . SER A 1 190 ? 51.582 45.601 7.566 1.00 42.16 190 SER A CA 1
ATOM 1459 C C . SER A 1 190 ? 52.495 44.421 7.912 1.00 42.16 190 SER A C 1
ATOM 1461 O O . SER A 1 190 ? 53.321 44.569 8.806 1.00 42.16 190 SER A O 1
ATOM 1463 N N . ILE A 1 191 ? 52.376 43.316 7.162 1.00 37.22 191 ILE A N 1
ATOM 1464 C CA . ILE A 1 191 ? 53.458 42.454 6.636 1.00 37.22 191 ILE A CA 1
ATOM 1465 C C . ILE A 1 191 ? 52.822 41.225 5.947 1.00 37.22 191 ILE A C 1
ATOM 1467 O O . ILE A 1 191 ? 52.037 40.505 6.553 1.00 37.22 191 ILE A O 1
ATOM 1471 N N . GLY A 1 192 ? 53.199 40.986 4.684 1.00 34.91 192 GLY A N 1
ATOM 1472 C CA . GLY A 1 192 ? 53.303 39.639 4.103 1.00 34.91 192 GLY A CA 1
ATOM 1473 C C . GLY A 1 192 ? 52.051 38.996 3.500 1.00 34.91 192 GLY A C 1
ATOM 1474 O O . GLY A 1 192 ? 51.479 38.078 4.075 1.00 34.91 192 GLY A O 1
ATOM 1475 N N . ILE A 1 193 ? 51.707 39.380 2.268 1.00 44.84 193 ILE A N 1
ATOM 1476 C CA . ILE A 1 193 ? 51.033 38.480 1.318 1.00 44.84 193 ILE A CA 1
ATOM 1477 C C . ILE A 1 193 ? 52.067 37.428 0.900 1.00 44.84 193 ILE A C 1
ATOM 1479 O O . ILE A 1 193 ? 53.075 37.789 0.300 1.00 44.84 193 ILE A O 1
ATOM 1483 N N . GLY A 1 194 ? 51.835 36.152 1.211 1.00 43.03 194 GLY A N 1
ATOM 1484 C CA . GLY A 1 194 ? 52.668 35.065 0.686 1.00 43.03 194 GLY A CA 1
ATOM 1485 C C . GLY A 1 194 ? 52.787 33.850 1.595 1.00 43.03 194 GLY A C 1
ATOM 1486 O O . GLY A 1 194 ? 53.889 33.537 2.017 1.00 43.03 194 GLY A O 1
ATOM 1487 N N . MET A 1 195 ? 51.678 33.172 1.916 1.00 39.97 195 MET A N 1
ATOM 1488 C CA . MET A 1 195 ? 51.742 31.806 2.470 1.00 39.97 195 MET A CA 1
ATOM 1489 C C . MET A 1 195 ? 50.397 31.063 2.400 1.00 39.97 195 MET A C 1
ATOM 1491 O O . MET A 1 195 ? 49.992 30.400 3.347 1.00 39.97 195 MET A O 1
ATOM 1495 N N . PHE A 1 196 ? 49.643 31.213 1.307 1.00 36.38 196 PHE A N 1
ATOM 1496 C CA . PHE A 1 196 ? 48.416 30.419 1.094 1.00 36.38 196 PHE A CA 1
ATOM 1497 C C . PHE A 1 196 ? 48.220 29.944 -0.354 1.00 36.38 196 PHE A C 1
ATOM 1499 O O . PHE A 1 196 ? 47.318 29.157 -0.626 1.00 36.38 196 PHE A O 1
ATOM 1506 N N . THR A 1 197 ? 49.095 30.349 -1.277 1.00 38.69 197 THR A N 1
ATOM 1507 C CA . THR A 1 197 ? 49.097 29.888 -2.674 1.00 38.69 197 THR A CA 1
ATOM 1508 C C . THR A 1 197 ? 49.966 28.647 -2.912 1.00 38.69 197 THR A C 1
ATOM 1510 O O . THR A 1 197 ? 49.774 27.976 -3.918 1.00 38.69 197 THR A O 1
ATOM 1513 N N . GLU A 1 198 ? 50.856 28.265 -1.988 1.00 43.28 198 GLU A N 1
ATOM 1514 C CA . GLU A 1 198 ? 51.744 27.099 -2.176 1.00 43.28 198 GLU A CA 1
ATOM 1515 C C . GLU A 1 198 ? 51.089 25.740 -1.878 1.00 43.28 198 GLU A C 1
ATOM 1517 O O . GLU A 1 198 ? 51.531 24.717 -2.394 1.00 43.28 198 GLU A O 1
ATOM 1522 N N . PHE A 1 199 ? 49.997 25.690 -1.110 1.00 39.47 199 PHE A N 1
ATOM 1523 C CA . PHE A 1 199 ? 49.366 24.408 -0.763 1.00 39.47 199 PHE A CA 1
ATOM 1524 C C . PHE A 1 199 ? 48.387 23.883 -1.827 1.00 39.47 199 PHE A C 1
ATOM 1526 O O . PHE A 1 199 ? 48.122 22.680 -1.881 1.00 39.47 199 PHE A O 1
ATOM 1533 N N . MET A 1 200 ? 47.862 24.763 -2.686 1.00 38.19 200 MET A N 1
ATOM 1534 C CA . MET A 1 200 ? 46.970 24.378 -3.790 1.00 38.19 200 MET A CA 1
ATOM 1535 C C . MET A 1 200 ? 47.743 23.908 -5.036 1.00 38.19 200 MET A C 1
ATOM 1537 O O . MET A 1 200 ? 47.276 23.004 -5.723 1.00 38.19 200 MET A O 1
ATOM 1541 N N . ASP A 1 201 ? 48.958 24.417 -5.271 1.00 47.53 201 ASP A N 1
ATOM 1542 C CA . ASP A 1 201 ? 49.771 24.085 -6.457 1.00 47.53 201 ASP A CA 1
ATOM 1543 C C . ASP A 1 201 ? 50.457 22.698 -6.356 1.00 47.53 201 ASP A C 1
ATOM 1545 O O . ASP A 1 201 ? 50.650 21.996 -7.349 1.00 47.53 201 ASP A O 1
ATOM 1549 N N . ILE A 1 202 ? 50.741 22.214 -5.137 1.00 52.62 202 ILE A N 1
ATOM 1550 C CA . ILE A 1 202 ? 51.356 20.886 -4.919 1.00 52.62 202 ILE A CA 1
ATOM 1551 C C . ILE A 1 202 ? 50.384 19.742 -5.251 1.00 52.62 202 ILE A C 1
ATOM 1553 O O . ILE A 1 202 ? 50.794 18.706 -5.782 1.00 52.62 202 ILE A O 1
ATOM 1557 N N . LYS A 1 203 ? 49.084 19.905 -4.971 1.00 51.16 203 LYS A N 1
ATOM 1558 C CA . LYS A 1 203 ? 48.078 18.881 -5.300 1.00 51.16 203 LYS A CA 1
ATOM 1559 C C . LYS A 1 203 ? 47.808 18.802 -6.801 1.00 51.16 203 LYS A C 1
ATOM 1561 O O . LYS A 1 203 ? 47.559 17.709 -7.306 1.00 51.16 203 LYS A O 1
ATOM 1566 N N . GLU A 1 204 ? 47.906 19.924 -7.509 1.00 49.34 204 GLU A N 1
ATOM 1567 C CA . GLU A 1 204 ? 47.667 19.974 -8.950 1.00 49.34 204 GLU A CA 1
ATOM 1568 C C . GLU A 1 204 ? 48.852 19.417 -9.758 1.00 49.34 204 GLU A C 1
ATOM 1570 O O . GLU A 1 204 ? 48.644 18.685 -10.728 1.00 49.34 204 GLU A O 1
ATOM 1575 N N . LYS A 1 205 ? 50.095 19.639 -9.305 1.00 52.38 205 LYS A N 1
ATOM 1576 C CA . LYS A 1 205 ? 51.301 19.047 -9.917 1.00 52.38 205 LYS A CA 1
ATOM 1577 C C . LYS A 1 205 ? 51.372 17.525 -9.747 1.00 52.38 205 LYS A C 1
ATOM 1579 O O . LYS A 1 205 ? 51.724 16.820 -10.692 1.00 52.38 205 LYS A O 1
ATOM 1584 N N . ARG A 1 206 ? 50.926 16.991 -8.600 1.00 50.97 206 ARG A N 1
ATOM 1585 C CA . ARG A 1 206 ? 50.871 15.535 -8.345 1.00 50.97 206 ARG A CA 1
ATOM 1586 C C . ARG A 1 206 ? 49.828 14.803 -9.199 1.00 50.97 206 ARG A C 1
ATOM 1588 O O . ARG A 1 206 ? 50.013 13.630 -9.503 1.00 50.97 206 ARG A O 1
ATOM 1595 N N . ALA A 1 207 ? 48.762 15.488 -9.617 1.00 55.25 207 ALA A N 1
ATOM 1596 C CA . ALA A 1 207 ? 47.730 14.929 -10.494 1.00 55.25 207 ALA A CA 1
ATOM 1597 C C . ALA A 1 207 ? 48.170 14.813 -11.969 1.00 55.25 207 ALA A C 1
ATOM 1599 O O . ALA A 1 207 ? 47.512 14.120 -12.742 1.00 55.25 207 ALA A O 1
ATOM 1600 N N . ARG A 1 208 ? 49.275 15.465 -12.366 1.00 58.47 208 ARG A N 1
ATOM 1601 C CA . ARG A 1 208 ? 49.777 15.498 -13.755 1.00 58.47 208 ARG A CA 1
ATOM 1602 C C . ARG A 1 208 ? 51.056 14.679 -13.991 1.00 58.47 208 ARG A C 1
ATOM 1604 O O . ARG A 1 208 ? 51.595 14.724 -15.089 1.00 58.47 208 ARG A O 1
ATOM 1611 N N . GLY A 1 209 ? 51.525 13.920 -12.996 1.00 52.91 209 GLY A N 1
ATOM 1612 C CA . GLY A 1 209 ? 52.614 12.946 -13.166 1.00 52.91 209 GLY A CA 1
ATOM 1613 C C . GLY A 1 209 ? 54.008 13.532 -13.426 1.00 52.91 209 GLY A C 1
ATOM 1614 O O . GLY A 1 209 ? 54.841 12.847 -14.008 1.00 52.91 209 GLY A O 1
ATOM 1615 N N . LEU A 1 210 ? 54.276 14.772 -13.012 1.00 62.75 210 LEU A N 1
ATOM 1616 C CA . LEU A 1 210 ? 55.621 15.353 -13.058 1.00 62.75 210 LEU A CA 1
ATOM 1617 C C . LEU A 1 210 ? 56.324 15.103 -11.715 1.00 62.75 210 LEU A C 1
ATOM 1619 O O . LEU A 1 210 ? 55.735 15.363 -10.663 1.00 62.75 210 LEU A O 1
ATOM 1623 N N . GLU A 1 211 ? 57.550 14.568 -11.750 1.00 47.22 211 GLU A N 1
ATOM 1624 C CA . GLU A 1 211 ? 58.393 14.431 -10.555 1.00 47.22 211 GLU A CA 1
ATOM 1625 C C . GLU A 1 211 ? 58.710 15.815 -9.975 1.00 47.22 211 GLU A C 1
ATOM 1627 O O . GLU A 1 211 ? 58.909 16.781 -10.716 1.00 47.22 211 GLU A O 1
ATOM 1632 N N . VAL A 1 212 ? 58.667 15.897 -8.643 1.00 50.78 212 VAL A N 1
ATOM 1633 C CA . VAL A 1 212 ? 58.837 17.128 -7.856 1.00 50.78 212 VAL A CA 1
ATOM 1634 C C . VAL A 1 212 ? 60.310 17.372 -7.580 1.00 50.78 212 VAL A C 1
ATOM 1636 O O . VAL A 1 212 ? 60.972 16.398 -7.157 1.00 50.78 212 VAL A O 1
#

Sequence (212 aa):
MAHTITAQELTTLSTKAIDAKATAYCPYSKFRVGACILTTSGEFIAGANVENASYPVGTCAERVTIGTAIVCSLFSFPALTHHVVGNLLQLFSIIVVAGHRDFKALAVATDIKPAASPCGMCRQFIREFTSPSFPVYMYDGEGDYKVMTLEEVSFFSFFSFFLDISVWYLFGSLLMNLVAARLFRPRPSSIGIGMFTEFMDIKEKRARGLEV

Foldseek 3Di:
DQQDDDPVLVVVQLVQQAVQQVVAADPDPPKKKKKWFAFPVGDIFIFIWYADPPRVVTDHRLCRRVVCQQQDPDPPPPPDDPDDDDDDDPPDPPPPSPGGLGTNAMEMETAAPPFDDDDPVSLQVCPVRDDQQHWYWTAYNVGDIDIDGSVRVPPPHDDPVVVVVVVVVVVVVVVVVVVVVVPDDDDDDDDDDDDDVVVVVVVVCVVVPDDD

Secondary structure (DSSP, 8-state):
---PPPHHHHHHHHHHHHHHGGG-B-TTT----EEEEEETTS-EEEEE-B--SSGGG-B-HHHHHHHHHHH-S--------------S--------------EEEEEEE-SSSSPPPPPHHHHHHHHHHS-TT-EEEEE-TTS-EEEEEHHHH-TTPPPGGGHHHHHHHHHHHHHHHHHHHHH--PPP------SSSHHHHHHHHHTTT---

Organism: NCBI:txid1303716

pLDDT: mean 70.24, std 24.2, range [30.5, 96.81]